Protein AF-I5BQ76-F1 (afdb_monomer)

Secondary structure (DSSP, 8-state):
--PPPPP---EEEEEEEESSEE-TT-EEEEEEEEEE-SSS---SEEEEEEPPTTEEEEEESTT-EEETTEEEEEES---TT-EEEEEEEEEEPTTPPTT-EEEEEEEEEETT-TT---EEEEEEEEEPPP----EEEEEEESSS---TTSEEEEEEEEEE-SSS-EEEEEEEEEPPTT-EEEEESTT-EEETTEEEEEEEEE-TT-EEEEEEEEEPPTTPPTT------EEEE-TT-TT--EE-

Sequence (244 aa):
MITAVNERATLELVLAATPLTVTSGDEITYTLEVRNTGNIGTGEVNVTLPLPNDTQFISATEGGVLDGLNVNWALANVPAGETLSLNLVVRSADGLADGVVIVAQARGTAAADPRGEQLSNEVRVNVNALRVANLEVLKTPAAPRVLAGESITYTIRVRNIGNAAARNVLVTDALPAGTVFESASMGGTFAAGTVSWNIAEIAAGGEATLTLVLGIPANTAAGTVIRNVAVANSADDPDGPKEN

InterPro domains:
  IPR001434 Large cysteine-rich periplasmic protein OmcB-like, DUF11 domain [PF01345] (15-114)
  IPR001434 Large cysteine-rich periplasmic protein OmcB-like, DUF11 domain [PF01345] (135-239)
  IPR013783 Immunoglobulin-like fold [G3DSA:2.60.40.10] (140-243)
  IPR047589 DUF11 repeat [TIGR01451] (21-61)
  IPR047589 DUF11 repeat [TIGR01451] (139-186)
  IPR051172 Chlamydia Large Cysteine-rich Periplasmic OmcB [PTHR34819] (14-185)

Structure (mmCIF, N/CA/C/O backbone):
data_AF-I5BQ76-F1
#
_entry.id   AF-I5BQ76-F1
#
loop_
_atom_site.group_PDB
_atom_site.id
_atom_site.type_symbol
_atom_site.label_atom_id
_atom_site.label_alt_id
_atom_site.label_comp_id
_atom_site.label_asym_id
_atom_site.label_entity_id
_atom_site.label_seq_id
_atom_site.pdbx_PDB_ins_code
_atom_site.Cartn_x
_atom_site.Cartn_y
_atom_site.Cartn_z
_atom_site.occupancy
_atom_site.B_iso_or_equiv
_atom_site.auth_seq_id
_atom_site.auth_comp_id
_atom_site.auth_asym_id
_atom_site.auth_atom_id
_atom_site.pdbx_PDB_model_num
ATOM 1 N N . MET A 1 1 ? 31.066 -10.129 -62.535 1.00 46.16 1 MET A N 1
ATOM 2 C CA . MET A 1 1 ? 29.970 -9.451 -61.814 1.00 46.16 1 MET A CA 1
ATOM 3 C C . MET A 1 1 ? 30.255 -9.638 -60.335 1.00 46.16 1 MET A C 1
ATOM 5 O O . MET A 1 1 ? 30.345 -10.781 -59.915 1.00 46.16 1 MET A O 1
ATOM 9 N N . ILE A 1 2 ? 30.543 -8.564 -59.599 1.00 54.31 2 ILE A N 1
ATOM 10 C CA . ILE A 1 2 ? 30.799 -8.626 -58.154 1.00 54.31 2 ILE A CA 1
ATOM 11 C C . ILE A 1 2 ? 29.574 -8.005 -57.491 1.00 54.31 2 ILE A C 1
ATOM 13 O O . ILE A 1 2 ? 29.275 -6.840 -57.741 1.00 54.31 2 ILE A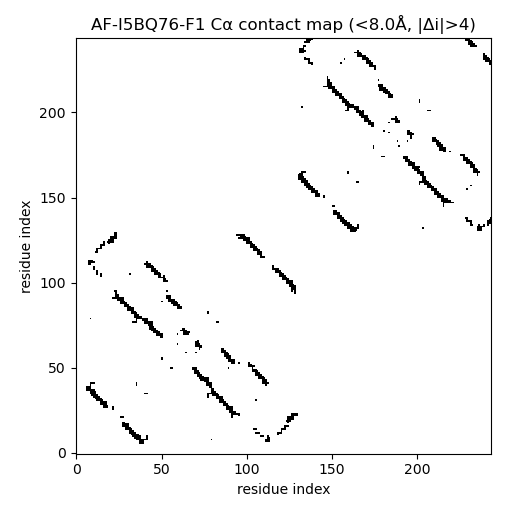 O 1
ATOM 17 N N . THR A 1 3 ? 28.842 -8.791 -56.710 1.00 54.16 3 THR A N 1
ATOM 18 C CA . THR A 1 3 ? 27.782 -8.271 -55.844 1.00 54.16 3 THR A CA 1
ATOM 19 C C . THR A 1 3 ? 28.446 -7.837 -54.546 1.00 54.16 3 THR A C 1
ATOM 21 O O . THR A 1 3 ? 29.041 -8.667 -53.863 1.00 54.16 3 THR A O 1
ATOM 24 N N . ALA A 1 4 ? 28.388 -6.547 -54.218 1.00 62.25 4 ALA A N 1
ATOM 25 C CA . ALA A 1 4 ? 28.814 -6.073 -52.908 1.00 62.25 4 ALA A CA 1
ATOM 26 C C . ALA A 1 4 ? 27.759 -6.473 -51.866 1.00 62.25 4 ALA A C 1
ATOM 28 O O . ALA A 1 4 ? 26.563 -6.264 -52.081 1.00 62.25 4 ALA A O 1
ATOM 29 N N . VAL A 1 5 ? 28.197 -7.057 -50.752 1.00 66.00 5 VAL A N 1
ATOM 30 C CA . VAL A 1 5 ? 27.342 -7.257 -49.579 1.00 66.00 5 VAL A CA 1
ATOM 31 C C . VAL A 1 5 ? 27.255 -5.918 -48.857 1.00 66.00 5 VAL A C 1
ATOM 33 O O . VAL A 1 5 ? 28.268 -5.257 -48.650 1.00 66.00 5 VAL A O 1
ATOM 36 N N . ASN A 1 6 ? 26.042 -5.491 -48.521 1.00 71.19 6 ASN A N 1
ATOM 37 C CA . ASN A 1 6 ? 25.845 -4.264 -47.763 1.00 71.19 6 ASN A CA 1
ATOM 38 C C . ASN A 1 6 ? 26.160 -4.537 -46.285 1.00 71.19 6 ASN A C 1
ATOM 40 O O . ASN A 1 6 ? 25.542 -5.420 -45.692 1.00 71.19 6 ASN A O 1
ATOM 44 N N . GLU A 1 7 ? 27.105 -3.804 -45.704 1.00 76.19 7 GLU A N 1
ATOM 45 C CA . GLU A 1 7 ? 27.468 -3.883 -44.285 1.00 76.19 7 GLU A CA 1
ATOM 46 C C . GLU A 1 7 ? 26.784 -2.755 -43.514 1.00 76.19 7 GLU A C 1
ATOM 48 O O . GLU A 1 7 ? 26.927 -1.579 -43.852 1.00 76.19 7 GLU A O 1
ATOM 53 N N . ARG A 1 8 ? 25.997 -3.106 -42.496 1.00 82.75 8 ARG A N 1
ATOM 54 C CA . ARG A 1 8 ? 25.247 -2.164 -41.662 1.00 82.75 8 ARG A CA 1
ATOM 55 C C . ARG A 1 8 ? 25.101 -2.703 -40.246 1.00 82.75 8 ARG A C 1
ATOM 57 O O . ARG A 1 8 ? 24.650 -3.832 -40.065 1.00 82.75 8 ARG A O 1
ATOM 64 N N . ALA A 1 9 ? 25.416 -1.883 -39.247 1.00 87.31 9 ALA A N 1
ATOM 65 C CA . ALA A 1 9 ? 24.899 -2.105 -37.903 1.00 87.31 9 ALA A CA 1
ATOM 66 C C . ALA A 1 9 ? 23.442 -1.625 -37.849 1.00 87.31 9 ALA A C 1
ATOM 68 O O . ALA A 1 9 ? 23.035 -0.745 -38.613 1.00 87.31 9 ALA A O 1
ATOM 69 N N . THR A 1 10 ? 22.627 -2.208 -36.977 1.00 90.50 10 THR A N 1
ATOM 70 C CA . THR A 1 10 ? 21.248 -1.745 -36.763 1.00 90.50 10 THR A CA 1
ATOM 71 C C . THR A 1 10 ? 20.888 -1.956 -35.306 1.00 90.50 10 THR A C 1
ATOM 73 O O . THR A 1 10 ? 20.645 -3.082 -34.879 1.00 90.50 10 THR A O 1
ATOM 76 N N . LEU A 1 11 ? 20.892 -0.870 -34.539 1.00 92.12 11 LEU A N 1
ATOM 77 C CA . LEU A 1 11 ? 20.597 -0.897 -33.114 1.00 92.12 11 LEU A CA 1
ATOM 78 C C . LEU A 1 11 ? 19.080 -0.951 -32.870 1.00 92.12 11 LEU A C 1
ATOM 80 O O . LEU A 1 11 ? 18.294 -0.268 -33.521 1.00 92.12 11 LEU A O 1
ATOM 84 N N . GLU A 1 12 ? 18.641 -1.737 -31.910 1.00 93.44 12 GLU A N 1
ATOM 85 C CA . GLU A 1 12 ? 17.258 -1.784 -31.449 1.00 93.44 12 GLU A CA 1
ATOM 86 C C . GLU A 1 12 ? 17.258 -1.713 -29.924 1.00 93.44 12 GLU A C 1
ATOM 88 O O . GLU A 1 12 ? 18.129 -2.291 -29.272 1.00 93.44 12 GLU A O 1
ATOM 93 N N . LEU A 1 13 ? 16.306 -0.962 -29.372 1.00 95.56 13 LEU A N 1
ATOM 94 C CA . LEU A 1 13 ? 16.120 -0.809 -27.935 1.00 95.56 13 LEU A CA 1
ATOM 95 C C . LEU A 1 13 ? 14.742 -1.336 -27.559 1.00 95.56 13 LEU A C 1
ATOM 97 O O . LEU A 1 13 ? 13.736 -0.868 -28.099 1.00 95.56 13 LEU A O 1
ATOM 101 N N . VAL A 1 14 ? 14.697 -2.255 -26.602 1.00 97.06 14 VAL A N 1
ATOM 102 C CA . VAL A 1 14 ? 13.451 -2.755 -26.015 1.00 97.06 14 VAL A CA 1
ATOM 103 C C . VAL A 1 14 ? 13.525 -2.555 -24.511 1.00 97.06 14 VAL A C 1
ATOM 105 O O . VAL A 1 14 ? 14.379 -3.136 -23.849 1.00 97.06 14 VAL A O 1
ATOM 108 N N . LEU A 1 15 ? 12.655 -1.704 -23.973 1.00 98.06 15 LEU A N 1
ATOM 109 C CA . LEU A 1 15 ? 12.575 -1.416 -22.549 1.00 98.06 15 LEU A CA 1
ATOM 110 C C . LEU A 1 15 ? 11.366 -2.138 -21.953 1.00 98.06 15 LEU A C 1
ATOM 112 O O . LEU A 1 15 ? 10.233 -1.975 -22.402 1.00 98.06 15 LEU A O 1
ATOM 116 N N . ALA A 1 16 ? 11.614 -2.910 -20.906 1.00 98.12 16 ALA A N 1
ATOM 117 C CA . ALA A 1 16 ? 10.600 -3.563 -20.097 1.00 98.12 16 ALA A CA 1
ATOM 118 C C . ALA A 1 16 ? 10.730 -3.120 -18.637 1.00 98.12 16 ALA A C 1
ATOM 120 O O . ALA A 1 16 ? 11.782 -2.651 -18.205 1.00 98.12 16 ALA A O 1
ATOM 121 N N . ALA A 1 17 ? 9.655 -3.281 -17.869 1.00 98.25 17 ALA A N 1
ATOM 122 C CA . ALA A 1 17 ? 9.639 -3.026 -16.436 1.00 98.25 17 ALA A CA 1
ATOM 123 C C . ALA A 1 17 ? 8.989 -4.196 -15.700 1.00 98.25 17 ALA A C 1
ATOM 125 O O . ALA A 1 17 ? 8.020 -4.786 -16.184 1.00 98.25 17 ALA A O 1
ATOM 126 N N . THR A 1 18 ? 9.516 -4.519 -14.523 1.00 97.62 18 THR A N 1
ATOM 127 C CA . THR A 1 18 ? 8.960 -5.538 -13.634 1.00 97.62 18 THR A CA 1
ATOM 128 C C . THR A 1 18 ? 9.005 -5.063 -12.177 1.00 97.62 18 THR A C 1
ATOM 130 O O . THR A 1 18 ? 10.070 -4.650 -11.714 1.00 97.62 18 THR A O 1
ATOM 133 N N . PRO A 1 19 ? 7.877 -5.120 -11.442 1.00 97.44 19 PRO A N 1
ATOM 134 C CA . PRO A 1 19 ? 6.511 -5.365 -11.929 1.00 97.44 19 PRO A CA 1
ATOM 135 C C . PRO A 1 19 ? 5.947 -4.165 -12.733 1.00 97.44 19 PRO A C 1
ATOM 137 O O . PRO A 1 19 ? 6.482 -3.063 -12.685 1.00 97.44 19 PRO A O 1
ATOM 140 N N . LEU A 1 20 ? 4.848 -4.372 -13.477 1.00 96.44 20 LEU A N 1
ATOM 141 C CA . LEU A 1 20 ? 4.128 -3.296 -14.198 1.00 96.44 20 LEU A CA 1
ATOM 142 C C . LEU A 1 20 ? 3.097 -2.554 -13.329 1.00 96.44 20 LEU A C 1
ATOM 144 O O . LEU A 1 20 ? 2.514 -1.560 -13.769 1.00 96.44 20 LEU A O 1
ATOM 148 N N . THR A 1 21 ? 2.891 -3.033 -12.104 1.00 93.94 21 THR A N 1
ATOM 149 C CA . THR A 1 21 ? 2.043 -2.409 -11.094 1.00 93.94 21 THR A CA 1
ATOM 150 C C . THR A 1 21 ? 2.761 -2.471 -9.753 1.00 93.94 21 THR A C 1
ATOM 152 O O . THR A 1 21 ? 3.207 -3.550 -9.362 1.00 93.94 21 THR A O 1
ATOM 155 N N . VAL A 1 22 ? 2.854 -1.338 -9.063 1.00 94.31 22 VAL A N 1
ATOM 156 C CA . VAL A 1 22 ? 3.527 -1.192 -7.764 1.00 94.31 22 VAL A CA 1
ATOM 157 C C . VAL A 1 22 ? 2.665 -0.429 -6.768 1.00 94.31 22 VAL A C 1
ATOM 159 O O . VAL A 1 22 ? 1.748 0.292 -7.156 1.00 94.31 22 VAL A O 1
ATOM 162 N N . THR A 1 23 ? 2.986 -0.557 -5.489 1.00 91.44 23 THR A N 1
ATOM 163 C CA . THR A 1 23 ? 2.599 0.376 -4.431 1.00 91.44 23 THR A CA 1
ATOM 164 C C . THR A 1 23 ? 3.748 1.335 -4.113 1.00 91.44 23 THR A C 1
ATOM 166 O O . THR A 1 23 ? 4.882 1.127 -4.543 1.00 91.44 23 THR A O 1
ATOM 169 N N . SER A 1 24 ? 3.462 2.429 -3.404 1.00 88.75 24 SER A N 1
ATOM 170 C CA . SER A 1 24 ? 4.498 3.380 -2.983 1.00 88.75 24 SER A CA 1
ATOM 171 C C . SER A 1 24 ? 5.584 2.692 -2.153 1.00 88.75 24 SER A C 1
ATOM 173 O O . SER A 1 24 ? 5.263 1.957 -1.222 1.00 88.75 24 SER A O 1
ATOM 175 N N . GLY A 1 25 ? 6.850 2.952 -2.474 1.00 90.12 25 GLY A N 1
ATOM 176 C CA . GLY A 1 25 ? 7.998 2.346 -1.799 1.00 90.12 25 GLY A CA 1
ATOM 177 C C . GLY A 1 25 ? 8.471 1.018 -2.404 1.00 90.12 25 GLY A C 1
ATOM 178 O O . GLY A 1 25 ? 9.562 0.561 -2.058 1.00 90.12 25 GLY A O 1
ATOM 179 N N . ASP A 1 26 ? 7.723 0.419 -3.338 1.00 95.25 26 ASP A N 1
ATOM 180 C CA . ASP A 1 26 ? 8.150 -0.807 -4.022 1.00 95.25 26 ASP A CA 1
ATOM 181 C C . ASP A 1 26 ? 9.306 -0.542 -4.997 1.00 95.25 26 ASP A C 1
ATOM 183 O O . ASP A 1 26 ? 9.461 0.556 -5.549 1.00 95.25 26 ASP A O 1
ATOM 187 N N . GLU A 1 27 ? 10.103 -1.582 -5.241 1.00 97.69 27 GLU A N 1
ATOM 188 C CA . GLU A 1 27 ? 11.177 -1.567 -6.232 1.00 97.69 27 GLU A CA 1
ATOM 189 C C . GLU A 1 27 ? 10.659 -1.916 -7.631 1.00 97.69 27 GLU A C 1
ATOM 191 O O . GLU A 1 27 ? 9.834 -2.811 -7.815 1.00 97.69 27 GLU A O 1
ATOM 196 N N . ILE A 1 28 ? 11.183 -1.213 -8.632 1.00 98.44 28 ILE A N 1
ATOM 197 C CA . ILE A 1 28 ? 10.923 -1.435 -10.051 1.00 98.44 28 ILE A CA 1
ATOM 198 C C . ILE A 1 28 ? 12.257 -1.763 -10.712 1.00 98.44 28 ILE A C 1
ATOM 200 O O . ILE A 1 28 ? 13.207 -0.981 -10.630 1.00 98.44 28 ILE A O 1
ATOM 204 N N . THR A 1 29 ? 12.317 -2.897 -11.405 1.00 98.44 29 THR A N 1
ATOM 205 C CA . THR A 1 29 ? 13.442 -3.242 -12.277 1.00 98.44 29 THR A CA 1
ATOM 206 C C . THR A 1 29 ? 13.080 -2.927 -13.720 1.00 98.44 29 THR A C 1
ATOM 208 O O . THR A 1 29 ? 12.174 -3.541 -14.287 1.00 98.44 29 THR A O 1
ATOM 211 N N . TYR A 1 30 ? 13.801 -1.985 -14.316 1.00 98.56 30 TYR A N 1
ATOM 212 C CA . TYR A 1 30 ? 13.780 -1.712 -15.745 1.00 98.56 30 TYR A CA 1
ATOM 213 C C . TYR A 1 30 ? 14.853 -2.543 -16.438 1.00 98.56 30 TYR A C 1
ATOM 215 O O . TYR A 1 30 ? 16.034 -2.407 -16.124 1.00 98.56 30 TYR A O 1
ATOM 223 N N . THR A 1 31 ? 14.444 -3.369 -17.394 1.00 98.25 31 THR A N 1
ATOM 224 C CA . THR A 1 31 ? 15.342 -4.170 -18.229 1.00 98.25 31 THR A CA 1
ATOM 225 C C . THR A 1 31 ? 15.343 -3.585 -19.630 1.00 98.25 31 THR A C 1
ATOM 227 O O . THR A 1 31 ? 14.311 -3.554 -20.298 1.00 98.25 31 THR A O 1
ATOM 230 N N . LEU A 1 32 ? 16.501 -3.103 -20.065 1.00 98.06 32 LEU A N 1
ATOM 231 C CA . LEU A 1 32 ? 16.726 -2.565 -21.396 1.00 98.06 32 LEU A CA 1
ATOM 232 C C . LEU A 1 32 ? 17.561 -3.550 -22.208 1.00 98.06 32 LEU A C 1
ATOM 234 O O . LEU A 1 32 ? 18.741 -3.760 -21.928 1.00 98.06 32 LEU A O 1
ATOM 238 N N . GLU A 1 33 ? 16.955 -4.126 -23.237 1.00 97.69 33 GLU A N 1
ATOM 239 C CA . GLU A 1 33 ? 17.660 -4.918 -24.234 1.00 97.69 33 GLU A CA 1
ATOM 240 C C . GLU A 1 33 ? 18.203 -4.002 -25.330 1.00 97.69 33 GLU A C 1
ATOM 242 O O . GLU A 1 33 ? 17.461 -3.266 -25.986 1.00 97.69 33 GLU A O 1
ATOM 247 N N . VAL A 1 34 ? 19.519 -4.059 -25.518 1.00 96.50 34 VAL A N 1
ATOM 248 C CA . VAL A 1 34 ? 20.268 -3.347 -26.549 1.00 96.50 34 VAL A CA 1
ATOM 249 C C . VAL A 1 34 ?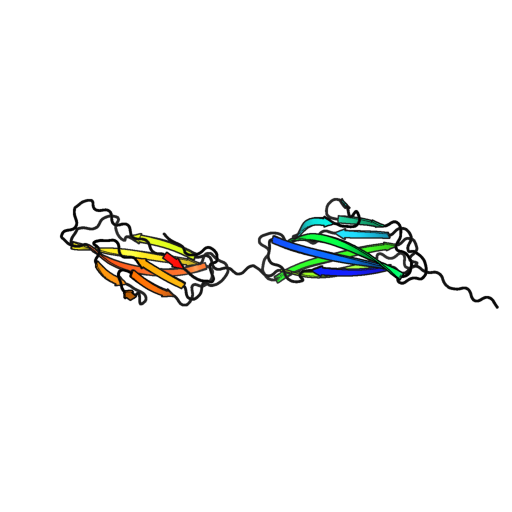 20.714 -4.373 -27.580 1.00 96.50 34 VAL A C 1
ATOM 251 O O . VAL A 1 34 ? 21.640 -5.151 -27.339 1.00 96.50 34 VAL A O 1
ATOM 254 N N . ARG A 1 35 ? 20.039 -4.403 -28.729 1.00 95.50 35 ARG A N 1
ATOM 255 C CA . ARG A 1 35 ? 20.216 -5.444 -29.745 1.00 95.50 35 ARG A CA 1
ATOM 256 C C . ARG A 1 35 ? 20.838 -4.892 -31.013 1.00 95.50 35 ARG A C 1
ATOM 258 O O . ARG A 1 35 ? 20.400 -3.867 -31.526 1.00 95.50 35 ARG A O 1
ATOM 265 N N . ASN A 1 36 ? 21.810 -5.608 -31.566 1.00 94.75 36 ASN A N 1
ATOM 266 C CA . ASN A 1 36 ? 22.312 -5.332 -32.904 1.00 94.75 36 ASN A CA 1
ATOM 267 C C . ASN A 1 36 ? 21.723 -6.333 -33.904 1.00 94.75 36 ASN A C 1
ATOM 269 O O . ASN A 1 36 ? 22.146 -7.483 -33.986 1.00 94.75 36 ASN A O 1
ATOM 273 N N . THR A 1 37 ? 20.748 -5.885 -34.688 1.00 92.56 37 THR A N 1
ATOM 274 C CA . THR A 1 37 ? 20.110 -6.674 -35.756 1.00 92.56 37 THR A CA 1
ATOM 275 C C . THR A 1 37 ? 20.837 -6.568 -37.100 1.00 92.56 37 THR A C 1
ATOM 277 O O . THR A 1 37 ? 20.433 -7.200 -38.076 1.00 92.56 37 THR A O 1
ATOM 280 N N . GLY A 1 38 ? 21.911 -5.777 -37.153 1.00 91.19 38 GLY A N 1
ATOM 281 C CA . GLY A 1 38 ? 22.778 -5.633 -38.313 1.00 91.19 38 GLY A CA 1
ATOM 282 C C . GLY A 1 38 ? 23.767 -6.789 -38.484 1.00 91.19 38 GLY A C 1
ATOM 283 O O . GLY A 1 38 ? 23.825 -7.725 -37.688 1.00 91.19 38 GLY A O 1
ATOM 284 N N . ASN A 1 39 ? 24.575 -6.710 -39.541 1.00 89.50 39 ASN A N 1
ATOM 285 C CA . ASN A 1 39 ? 25.559 -7.732 -39.919 1.00 89.50 39 ASN A CA 1
ATOM 286 C C . ASN A 1 39 ? 27.017 -7.352 -39.608 1.00 89.50 39 ASN A C 1
ATOM 288 O O . ASN A 1 39 ? 27.918 -8.146 -39.871 1.00 89.50 39 ASN A O 1
ATOM 292 N N . ILE A 1 40 ? 27.246 -6.177 -39.018 1.00 92.88 40 ILE A N 1
ATOM 293 C CA . ILE A 1 40 ? 28.531 -5.749 -38.445 1.00 92.88 40 ILE A CA 1
ATOM 294 C C . ILE A 1 40 ? 28.321 -5.226 -37.020 1.00 92.88 40 ILE A C 1
ATOM 296 O O . ILE A 1 40 ? 27.192 -4.916 -36.641 1.00 92.88 40 ILE A O 1
ATOM 300 N N . GLY A 1 41 ? 29.387 -5.125 -36.222 1.00 92.50 41 GLY A N 1
ATOM 301 C CA . GLY A 1 41 ? 29.323 -4.544 -34.873 1.00 92.50 41 GLY A CA 1
ATOM 302 C C . GLY A 1 41 ? 28.886 -3.074 -34.874 1.00 92.50 41 GLY A C 1
ATOM 303 O O . GLY A 1 41 ? 29.136 -2.349 -35.836 1.00 92.50 41 GLY A O 1
ATOM 304 N N . THR A 1 42 ? 28.242 -2.628 -33.795 1.00 91.31 42 THR A N 1
ATOM 305 C CA . THR A 1 42 ? 27.739 -1.247 -33.652 1.00 91.31 42 THR A CA 1
ATOM 306 C C . THR A 1 42 ? 28.833 -0.203 -33.441 1.00 91.31 42 THR A C 1
ATOM 308 O O . THR A 1 42 ? 28.559 0.991 -33.577 1.00 91.31 42 THR A O 1
ATOM 311 N N . GLY A 1 43 ? 30.045 -0.630 -33.068 1.00 92.00 43 GLY A N 1
ATOM 312 C CA . GLY A 1 43 ? 31.013 0.266 -32.440 1.00 92.00 43 GLY A CA 1
ATOM 313 C C . GLY A 1 43 ? 30.460 0.816 -31.123 1.00 92.00 43 GLY A C 1
ATOM 314 O O . GLY A 1 43 ? 29.555 0.215 -30.536 1.00 92.00 43 GLY A O 1
ATOM 315 N N . GLU A 1 44 ? 30.981 1.961 -30.684 1.00 93.75 44 GLU A N 1
ATOM 316 C CA . GLU A 1 44 ? 30.568 2.580 -29.424 1.00 93.75 44 GLU A CA 1
ATOM 317 C C . GLU A 1 44 ? 29.056 2.858 -29.407 1.00 93.75 44 GLU A C 1
ATOM 319 O O . GLU A 1 44 ? 28.502 3.439 -30.348 1.00 93.75 44 GLU A O 1
ATOM 324 N N . VAL A 1 45 ? 28.399 2.427 -28.330 1.00 94.75 45 VAL A N 1
ATOM 325 C CA . VAL A 1 45 ? 26.981 2.658 -28.059 1.00 94.75 45 VAL A CA 1
ATOM 326 C C . VAL A 1 45 ? 26.858 3.459 -26.776 1.00 94.75 45 VAL A C 1
ATOM 328 O O . VAL A 1 45 ? 27.354 3.048 -25.728 1.00 94.75 45 VAL A O 1
ATOM 331 N N . ASN A 1 46 ? 26.152 4.579 -26.859 1.00 94.75 46 ASN A N 1
ATOM 332 C CA . ASN A 1 46 ? 25.813 5.395 -25.705 1.00 94.75 46 ASN A CA 1
ATOM 333 C C . ASN A 1 46 ? 24.322 5.235 -25.422 1.00 94.75 46 ASN A C 1
ATOM 335 O O . ASN A 1 46 ? 23.495 5.450 -26.310 1.00 94.75 46 ASN A O 1
ATOM 339 N N . VAL A 1 47 ? 23.982 4.845 -24.197 1.00 96.75 47 VAL A N 1
ATOM 340 C CA . VAL A 1 47 ? 22.603 4.679 -23.734 1.00 96.75 47 VAL A CA 1
ATOM 341 C C . VAL A 1 47 ? 22.381 5.567 -22.521 1.00 96.75 47 VAL A C 1
ATOM 343 O O . VAL A 1 47 ? 23.175 5.554 -21.586 1.00 96.75 47 VAL A O 1
ATOM 346 N N . THR A 1 48 ? 21.272 6.295 -22.512 1.00 96.50 48 THR A N 1
ATOM 347 C CA . THR A 1 48 ? 20.831 7.109 -21.381 1.00 96.50 48 THR A CA 1
ATOM 348 C C . THR A 1 48 ? 19.409 6.720 -21.000 1.00 96.50 48 THR A C 1
ATOM 350 O O . THR A 1 48 ? 18.508 6.719 -21.841 1.00 96.50 48 THR A O 1
ATOM 353 N N . LEU A 1 49 ? 19.197 6.435 -19.719 1.00 97.44 49 LEU A N 1
ATOM 354 C CA . LEU A 1 49 ? 17.887 6.248 -19.107 1.00 97.44 49 LEU A CA 1
ATOM 355 C C . LEU A 1 49 ? 17.755 7.262 -17.962 1.00 97.44 49 LEU A C 1
ATOM 357 O O . LEU A 1 49 ? 18.349 7.063 -16.898 1.00 97.44 49 LEU A O 1
ATOM 361 N N . PRO A 1 50 ? 17.028 8.375 -18.163 1.00 97.56 50 PRO A N 1
ATOM 362 C CA . PRO A 1 50 ? 16.689 9.276 -17.073 1.00 97.56 50 PRO A CA 1
ATOM 363 C C . PRO A 1 50 ? 15.925 8.516 -15.989 1.00 97.56 50 PRO A C 1
ATOM 365 O O . PRO A 1 50 ? 15.063 7.691 -16.305 1.00 97.56 50 PRO A O 1
ATOM 368 N N . LEU A 1 51 ? 16.222 8.805 -14.722 1.00 97.62 51 LEU A N 1
ATOM 369 C CA . LEU A 1 51 ? 15.419 8.330 -13.607 1.00 97.62 51 LEU A CA 1
ATOM 370 C C . LEU A 1 51 ? 13.979 8.803 -13.826 1.00 97.62 51 LEU A C 1
ATOM 372 O O . LEU A 1 51 ? 13.759 10.008 -13.997 1.00 97.62 51 LEU A O 1
ATOM 376 N N . PRO A 1 52 ? 13.001 7.885 -13.846 1.00 96.88 52 PRO A N 1
ATOM 377 C CA . PRO A 1 52 ? 11.605 8.273 -13.920 1.00 96.88 52 PRO A CA 1
ATOM 378 C C . PRO A 1 52 ? 11.245 9.211 -12.767 1.00 96.88 52 PRO A C 1
ATOM 380 O O . PRO A 1 52 ? 11.772 9.076 -11.657 1.00 96.88 52 PRO A O 1
ATOM 383 N N . ASN A 1 53 ? 10.322 10.141 -13.012 1.00 94.31 53 ASN A N 1
ATOM 384 C CA . ASN A 1 53 ? 9.764 10.957 -11.935 1.00 94.31 53 ASN A CA 1
ATOM 385 C C . ASN A 1 53 ? 9.214 10.055 -10.824 1.00 94.31 53 ASN A C 1
ATOM 387 O O . ASN A 1 53 ? 8.768 8.939 -11.094 1.00 94.31 53 ASN A O 1
ATOM 391 N N . ASP A 1 54 ? 9.251 10.557 -9.590 1.00 94.75 54 ASP A N 1
ATOM 392 C CA . ASP A 1 54 ? 8.761 9.838 -8.414 1.00 94.75 54 ASP A CA 1
ATOM 393 C C . ASP A 1 54 ? 9.503 8.521 -8.135 1.00 94.75 54 ASP A C 1
ATOM 395 O O . ASP A 1 54 ? 8.944 7.587 -7.560 1.00 94.75 54 ASP A O 1
ATOM 399 N N . THR A 1 55 ? 10.780 8.437 -8.526 1.00 96.81 55 THR A N 1
ATOM 400 C CA . THR A 1 55 ? 11.641 7.293 -8.212 1.00 96.81 55 THR A CA 1
ATOM 401 C C . THR A 1 55 ? 12.986 7.705 -7.620 1.00 96.81 55 THR A C 1
ATOM 403 O O . THR A 1 55 ? 13.456 8.831 -7.787 1.00 96.81 55 THR A O 1
ATOM 406 N N . GLN A 1 56 ? 13.613 6.773 -6.909 1.00 97.19 56 GLN A N 1
ATOM 407 C CA . GLN A 1 56 ? 14.950 6.890 -6.341 1.00 97.19 56 GLN A CA 1
ATOM 408 C C . GLN A 1 56 ? 15.843 5.787 -6.907 1.00 97.19 56 GLN A C 1
ATOM 410 O O . GLN A 1 56 ? 15.448 4.624 -6.949 1.00 97.19 56 GLN A O 1
ATOM 415 N N . PHE A 1 57 ? 17.055 6.139 -7.332 1.00 98.00 57 PHE A N 1
ATOM 416 C CA . PHE A 1 57 ? 18.028 5.173 -7.840 1.00 98.00 57 PHE A CA 1
ATOM 417 C C . PHE A 1 57 ? 18.444 4.159 -6.763 1.00 98.00 57 PHE A C 1
ATOM 419 O O . PHE A 1 57 ? 18.762 4.555 -5.642 1.00 98.00 57 PHE A O 1
ATOM 426 N N . ILE A 1 58 ? 18.506 2.873 -7.126 1.00 98.19 58 ILE A N 1
ATOM 427 C CA . ILE A 1 58 ? 19.102 1.818 -6.293 1.00 98.19 58 ILE A CA 1
ATOM 428 C C . ILE A 1 58 ? 20.389 1.302 -6.936 1.00 98.19 58 ILE A C 1
ATOM 430 O O . ILE A 1 58 ? 21.450 1.346 -6.314 1.00 98.19 58 ILE A O 1
ATOM 434 N N . SER A 1 59 ? 20.309 0.775 -8.160 1.00 98.19 59 SER A N 1
ATOM 435 C CA . SER A 1 59 ? 21.460 0.155 -8.820 1.00 98.19 59 SER A CA 1
ATOM 436 C C . SER A 1 59 ? 21.319 0.115 -10.339 1.00 98.19 59 SER A C 1
ATOM 438 O O . SER A 1 59 ? 20.219 0.202 -10.881 1.00 98.19 59 SER A O 1
ATOM 440 N N . ALA A 1 60 ? 22.450 -0.042 -11.027 1.00 98.12 60 ALA A N 1
ATOM 441 C CA . ALA A 1 60 ? 22.507 -0.317 -12.457 1.00 98.12 60 ALA A CA 1
ATOM 442 C C . ALA A 1 60 ? 23.571 -1.385 -12.759 1.00 98.12 60 ALA A C 1
ATOM 444 O O . ALA A 1 60 ? 24.608 -1.433 -12.094 1.00 98.12 60 ALA A O 1
ATOM 445 N N . THR A 1 61 ? 23.325 -2.244 -13.751 1.00 97.81 61 THR A N 1
ATOM 446 C CA . THR A 1 61 ? 24.300 -3.249 -14.222 1.00 97.81 61 THR A CA 1
ATOM 447 C C . THR A 1 61 ? 25.183 -2.703 -15.345 1.00 97.81 61 THR A C 1
ATOM 449 O O . THR A 1 61 ? 25.007 -1.566 -15.777 1.00 97.81 61 THR A O 1
ATOM 452 N N . GLU A 1 62 ? 26.150 -3.504 -15.812 1.00 95.56 62 GLU A N 1
ATOM 453 C CA . GLU A 1 62 ? 26.979 -3.211 -16.998 1.00 95.56 62 GLU A CA 1
ATOM 454 C C . GLU A 1 62 ? 27.691 -1.849 -16.956 1.00 95.56 62 GLU A C 1
ATOM 456 O O . GLU A 1 62 ? 27.863 -1.172 -17.967 1.00 95.56 62 GLU A O 1
ATOM 461 N N . GLY A 1 63 ? 28.094 -1.426 -15.754 1.00 93.75 63 GLY A N 1
ATOM 462 C CA . GLY A 1 63 ? 28.819 -0.173 -15.563 1.00 93.75 63 GLY A CA 1
ATOM 463 C C . GLY A 1 63 ? 27.971 1.084 -15.761 1.00 93.75 63 GLY A C 1
ATOM 464 O O . GLY A 1 63 ? 28.542 2.142 -16.004 1.00 93.75 63 GLY A O 1
ATOM 465 N N . GLY A 1 64 ? 26.641 0.990 -15.656 1.00 96.62 64 GLY A N 1
ATOM 466 C CA . GLY A 1 64 ? 25.761 2.157 -15.674 1.00 96.62 64 GLY A CA 1
ATOM 467 C C . GLY A 1 64 ? 26.119 3.150 -14.569 1.00 96.62 64 GLY A C 1
ATOM 468 O O . GLY A 1 64 ? 26.156 2.793 -13.390 1.00 96.62 64 GLY A O 1
ATOM 469 N N . VAL A 1 65 ? 26.378 4.401 -14.946 1.00 97.06 65 VAL A N 1
ATOM 470 C CA . VAL A 1 65 ? 26.762 5.476 -14.023 1.00 97.06 65 VAL A CA 1
ATOM 471 C C . VAL A 1 65 ? 25.626 6.480 -13.909 1.00 97.06 65 VAL A C 1
ATOM 473 O O . VAL A 1 65 ? 25.158 7.013 -14.915 1.00 97.06 65 VAL A O 1
ATOM 476 N N . LEU A 1 66 ? 25.201 6.759 -12.677 1.00 97.62 66 LEU A N 1
ATOM 477 C CA . LEU A 1 66 ? 24.282 7.854 -12.390 1.00 97.62 66 LEU A CA 1
ATOM 478 C C . LEU A 1 66 ? 25.038 9.191 -12.423 1.00 97.62 66 LEU A C 1
ATOM 480 O O . LEU A 1 66 ? 25.945 9.409 -11.621 1.00 97.62 66 LEU A O 1
ATOM 484 N N . ASP A 1 67 ? 24.628 10.089 -13.316 1.00 96.50 67 ASP A N 1
ATOM 485 C CA . ASP A 1 67 ? 25.082 11.479 -13.391 1.00 96.50 67 ASP A CA 1
ATOM 486 C C . ASP A 1 67 ? 23.871 12.424 -13.318 1.00 96.50 67 ASP A C 1
ATOM 488 O O . ASP A 1 67 ? 23.020 12.477 -14.215 1.00 96.50 67 ASP A O 1
ATOM 492 N N . GLY A 1 68 ? 23.741 13.128 -12.191 1.00 95.12 68 GLY A N 1
ATOM 493 C CA . GLY A 1 68 ? 22.529 13.869 -11.849 1.00 95.12 68 GLY A CA 1
ATOM 494 C C . GLY A 1 68 ? 21.316 12.940 -11.742 1.00 95.12 68 GLY A C 1
ATOM 495 O O . GLY A 1 68 ? 21.230 12.130 -10.824 1.00 95.12 68 GLY A O 1
ATOM 496 N N . LEU A 1 69 ? 20.375 13.067 -12.681 1.00 95.06 69 LEU A N 1
ATOM 497 C CA . LEU A 1 69 ? 19.188 12.207 -12.792 1.00 95.06 69 LEU A CA 1
ATOM 498 C C . LEU A 1 69 ? 19.252 11.264 -13.999 1.00 95.06 69 LEU A C 1
ATOM 500 O O . LEU A 1 69 ? 18.250 10.648 -14.337 1.00 95.06 69 LEU A O 1
ATOM 504 N N . ASN A 1 70 ? 20.392 11.158 -14.679 1.00 96.56 70 ASN A N 1
ATOM 505 C CA . ASN A 1 70 ? 20.538 10.319 -15.864 1.00 96.56 70 ASN A CA 1
ATOM 506 C C . ASN A 1 70 ? 21.438 9.129 -15.556 1.00 96.56 70 ASN A C 1
ATOM 508 O O . ASN A 1 70 ? 22.574 9.313 -15.126 1.00 96.56 70 ASN A O 1
ATOM 512 N N . VAL A 1 71 ? 20.951 7.915 -15.804 1.00 98.19 71 VAL A N 1
ATOM 513 C CA . VAL A 1 71 ? 21.794 6.718 -15.789 1.00 98.19 71 VAL A CA 1
ATOM 514 C C . VAL A 1 71 ? 22.343 6.519 -17.194 1.00 98.19 71 VAL A C 1
ATOM 516 O O . VAL A 1 71 ? 21.574 6.391 -18.148 1.00 98.19 71 VAL A O 1
ATOM 519 N N . ASN A 1 72 ? 23.666 6.537 -17.324 1.00 97.69 72 ASN A N 1
ATOM 520 C CA . ASN A 1 72 ? 24.363 6.467 -18.602 1.00 97.69 72 ASN A CA 1
ATOM 521 C C . ASN A 1 72 ? 25.197 5.186 -18.697 1.00 97.69 72 ASN A C 1
ATOM 523 O O . ASN A 1 72 ? 25.948 4.864 -17.776 1.00 97.69 72 ASN A O 1
ATOM 527 N N . TRP A 1 73 ? 25.111 4.500 -19.834 1.00 97.75 73 TRP A N 1
ATOM 528 C CA . TRP A 1 73 ? 25.975 3.380 -20.202 1.00 97.75 73 TRP A CA 1
ATOM 529 C C . TRP A 1 73 ? 26.770 3.737 -21.452 1.00 97.75 73 TRP A C 1
ATOM 531 O O . TRP A 1 73 ? 26.198 4.154 -22.461 1.00 97.75 73 TRP A O 1
ATOM 541 N N . ALA A 1 74 ? 28.079 3.511 -21.386 1.00 95.75 74 ALA A N 1
ATOM 542 C CA . ALA A 1 74 ? 28.981 3.584 -22.526 1.00 95.75 74 ALA A CA 1
ATOM 543 C C . ALA A 1 74 ? 29.479 2.168 -22.837 1.00 95.75 74 ALA A C 1
ATOM 545 O O . ALA A 1 74 ? 30.302 1.607 -22.111 1.00 95.75 74 ALA A O 1
ATOM 546 N N . LEU A 1 75 ? 28.946 1.568 -23.899 1.00 94.69 75 LEU A N 1
ATOM 547 C CA . LEU A 1 75 ? 29.282 0.215 -24.331 1.00 94.69 75 LEU A CA 1
ATOM 548 C C . LEU A 1 75 ? 30.254 0.305 -25.504 1.00 94.69 75 LEU A C 1
ATOM 550 O O . LEU A 1 75 ? 29.984 0.982 -26.492 1.00 94.69 75 LEU A O 1
ATOM 554 N N . ALA A 1 76 ? 31.374 -0.411 -25.435 1.00 94.00 76 ALA A N 1
ATOM 555 C CA . ALA A 1 76 ? 32.390 -0.336 -26.486 1.00 94.00 76 ALA A CA 1
ATOM 556 C C . ALA A 1 76 ? 31.906 -0.898 -27.836 1.00 94.00 76 ALA A C 1
ATOM 558 O O . ALA A 1 76 ? 32.305 -0.400 -28.887 1.00 94.00 76 ALA A O 1
ATOM 559 N N . ASN A 1 77 ? 31.090 -1.958 -27.809 1.00 94.00 77 ASN A N 1
ATOM 560 C CA . ASN A 1 77 ? 30.530 -2.599 -28.996 1.00 94.00 77 ASN A CA 1
ATOM 561 C C . ASN A 1 77 ? 29.389 -3.560 -28.630 1.00 94.00 77 ASN A C 1
ATOM 563 O O . ASN A 1 77 ? 29.497 -4.294 -27.649 1.00 94.00 77 ASN A O 1
ATOM 567 N N . VAL A 1 78 ? 28.369 -3.641 -29.485 1.00 95.06 78 VAL A N 1
ATOM 568 C CA . VAL A 1 78 ? 27.401 -4.744 -29.527 1.00 95.06 78 VAL A CA 1
ATOM 569 C C . VAL A 1 78 ? 27.650 -5.526 -30.824 1.00 95.06 78 VAL A C 1
ATOM 571 O O . VAL A 1 78 ? 27.389 -5.002 -31.915 1.00 95.06 78 VAL A O 1
ATOM 574 N N . PRO A 1 79 ? 28.222 -6.746 -30.764 1.00 95.62 79 PRO A N 1
ATOM 575 C CA . PRO A 1 79 ? 28.516 -7.532 -31.963 1.00 95.62 79 PRO A CA 1
ATOM 576 C C . PRO A 1 79 ? 27.266 -7.839 -32.802 1.00 95.62 79 PRO A C 1
ATOM 578 O O . PRO A 1 79 ? 26.142 -7.772 -32.315 1.00 95.62 79 PRO A O 1
ATOM 581 N N . ALA A 1 80 ? 27.461 -8.161 -34.082 1.00 94.19 80 ALA A N 1
ATOM 582 C CA . ALA A 1 80 ? 26.361 -8.480 -34.993 1.00 94.19 80 ALA A CA 1
ATOM 583 C C . ALA A 1 80 ? 25.535 -9.669 -34.478 1.00 94.19 80 ALA A C 1
ATOM 585 O O . ALA A 1 80 ? 26.091 -10.725 -34.183 1.00 94.19 80 ALA A O 1
ATOM 586 N N . GLY A 1 81 ? 24.216 -9.498 -34.391 1.00 92.44 81 GLY A N 1
ATOM 587 C CA . GLY A 1 81 ? 23.287 -10.512 -33.892 1.00 92.44 81 GLY A CA 1
ATOM 588 C C . GLY A 1 81 ? 23.192 -10.618 -32.366 1.00 92.44 81 GLY A C 1
ATOM 589 O O . GLY A 1 81 ? 22.309 -11.325 -31.882 1.00 92.44 81 GLY A O 1
ATOM 590 N N . GLU A 1 82 ? 24.041 -9.915 -31.612 1.00 96.75 82 GLU A N 1
ATOM 591 C CA . GLU A 1 82 ? 24.060 -9.983 -30.150 1.00 96.75 82 GLU A CA 1
ATOM 592 C C . GLU A 1 82 ? 23.036 -9.050 -29.498 1.00 96.75 82 GLU A C 1
ATOM 594 O O . GLU A 1 82 ? 22.584 -8.051 -30.072 1.00 96.75 82 GLU A O 1
ATOM 599 N N . THR A 1 83 ? 22.679 -9.392 -28.261 1.00 95.81 83 THR A N 1
ATOM 600 C CA . THR A 1 83 ? 21.820 -8.590 -27.386 1.00 95.81 83 THR A CA 1
ATOM 601 C C . THR A 1 83 ? 22.481 -8.456 -26.022 1.00 95.81 83 THR A C 1
ATOM 603 O O . THR A 1 83 ? 22.839 -9.457 -25.407 1.00 95.81 83 THR A O 1
ATOM 606 N N . LEU A 1 84 ? 22.628 -7.223 -25.541 1.00 96.56 84 LEU A N 1
ATOM 607 C CA . LEU A 1 84 ? 23.046 -6.932 -24.171 1.00 96.56 84 LEU A CA 1
ATOM 608 C C . LEU A 1 84 ? 21.835 -6.512 -23.342 1.00 96.56 84 LEU A C 1
ATOM 610 O O . LEU A 1 84 ? 20.963 -5.800 -23.833 1.00 96.56 84 LEU A O 1
ATOM 614 N N . SER A 1 85 ? 21.798 -6.941 -22.084 1.00 97.19 85 SER A N 1
ATOM 615 C CA . SER A 1 85 ? 20.719 -6.624 -21.151 1.00 97.19 85 SER A CA 1
ATOM 616 C C . SER A 1 85 ? 21.246 -5.709 -20.048 1.00 97.19 85 SER A C 1
ATOM 618 O O . SER A 1 85 ? 22.145 -6.085 -19.293 1.00 97.19 85 SER A O 1
ATOM 620 N N . LEU A 1 86 ? 20.706 -4.494 -19.978 1.00 98.00 86 LEU A N 1
ATOM 621 C CA . LEU A 1 86 ? 21.033 -3.494 -18.966 1.00 98.00 86 LEU A CA 1
ATOM 622 C C . LEU A 1 86 ? 19.877 -3.426 -17.969 1.00 98.00 86 LEU A C 1
ATOM 624 O O . LEU A 1 86 ? 18.735 -3.208 -18.367 1.00 98.00 86 LEU A O 1
ATOM 628 N N . ASN A 1 87 ? 20.162 -3.577 -16.680 1.00 97.62 87 ASN A N 1
ATOM 629 C CA . ASN A 1 87 ? 19.159 -3.444 -15.632 1.00 97.62 87 ASN A CA 1
ATOM 630 C C . ASN A 1 87 ? 19.373 -2.143 -14.864 1.00 97.62 87 ASN A C 1
ATOM 632 O O . ASN A 1 87 ? 20.492 -1.848 -14.445 1.00 97.62 87 ASN A O 1
ATOM 636 N N . LEU A 1 88 ? 18.288 -1.405 -14.650 1.00 98.50 88 LEU A N 1
ATOM 637 C CA . LEU A 1 88 ? 18.186 -0.291 -13.715 1.00 98.50 88 LEU A CA 1
ATOM 638 C C . LEU A 1 88 ? 17.145 -0.649 -12.655 1.00 98.50 88 LEU A C 1
ATOM 640 O O . LEU A 1 88 ? 15.980 -0.864 -12.982 1.00 98.50 88 LEU A O 1
ATOM 644 N N . VAL A 1 89 ? 17.550 -0.668 -11.390 1.00 98.50 89 VAL A N 1
ATOM 645 C CA . VAL A 1 89 ? 16.644 -0.843 -10.252 1.00 98.50 89 VAL A CA 1
ATOM 646 C C . VAL A 1 89 ? 16.417 0.515 -9.599 1.00 98.50 89 VAL A C 1
ATOM 648 O O . VAL A 1 89 ? 17.371 1.227 -9.265 1.00 98.50 89 VAL A O 1
ATOM 651 N N . VAL A 1 90 ? 15.150 0.868 -9.405 1.00 98.50 90 VAL A N 1
ATOM 652 C CA . VAL A 1 90 ? 14.728 2.075 -8.686 1.00 98.50 90 VAL A CA 1
ATOM 653 C C . VAL A 1 90 ? 13.684 1.733 -7.633 1.00 98.50 90 VAL A C 1
ATOM 655 O O . VAL A 1 90 ? 13.009 0.713 -7.731 1.00 98.50 90 VAL A O 1
ATOM 658 N N . ARG A 1 91 ? 13.507 2.611 -6.650 1.00 97.81 91 ARG A N 1
ATOM 659 C CA . ARG A 1 91 ? 12.396 2.577 -5.697 1.00 97.81 91 ARG A CA 1
ATOM 660 C C . ARG A 1 91 ? 11.377 3.649 -6.045 1.00 97.81 91 ARG A C 1
ATOM 662 O O . ARG A 1 91 ? 11.771 4.791 -6.260 1.00 97.81 91 ARG A O 1
ATOM 669 N N . SER A 1 92 ? 10.093 3.309 -6.094 1.00 96.19 92 SER A N 1
ATOM 670 C CA . SER A 1 92 ? 9.026 4.311 -6.199 1.00 96.19 92 SER A CA 1
ATOM 671 C C . SER A 1 92 ? 8.949 5.154 -4.921 1.00 96.19 92 SER A C 1
ATOM 673 O O . SER A 1 92 ? 9.212 4.661 -3.827 1.00 96.19 92 SER A O 1
ATOM 675 N N . ALA A 1 93 ? 8.629 6.439 -5.046 1.00 93.25 93 ALA A N 1
ATOM 676 C CA . ALA A 1 93 ? 8.513 7.334 -3.903 1.00 93.25 93 ALA A CA 1
ATOM 677 C C . ALA A 1 93 ? 7.362 6.924 -2.966 1.00 93.25 93 ALA A C 1
ATOM 679 O O . ALA A 1 93 ? 6.371 6.317 -3.383 1.00 93.25 93 ALA A O 1
ATOM 680 N N . ASP A 1 94 ? 7.485 7.296 -1.693 1.00 88.00 94 ASP A N 1
ATOM 681 C CA . ASP A 1 94 ? 6.430 7.107 -0.701 1.00 88.00 94 ASP A CA 1
ATOM 682 C C . ASP A 1 94 ? 5.245 8.056 -0.954 1.00 88.00 94 ASP A C 1
ATOM 684 O O . ASP A 1 94 ? 5.413 9.180 -1.430 1.00 88.00 94 ASP A O 1
ATOM 688 N N . GLY A 1 95 ? 4.032 7.625 -0.591 1.00 82.69 95 GLY A N 1
ATOM 689 C CA . GLY A 1 95 ? 2.839 8.481 -0.607 1.00 82.69 95 GLY A CA 1
ATOM 690 C C . GLY A 1 95 ? 2.290 8.831 -1.995 1.00 82.69 95 GLY A C 1
ATOM 691 O O . GLY A 1 95 ? 1.523 9.788 -2.120 1.00 82.69 95 GLY A O 1
ATOM 692 N N . LEU A 1 96 ? 2.655 8.078 -3.034 1.00 88.38 96 LEU A N 1
ATOM 693 C CA . LEU A 1 96 ? 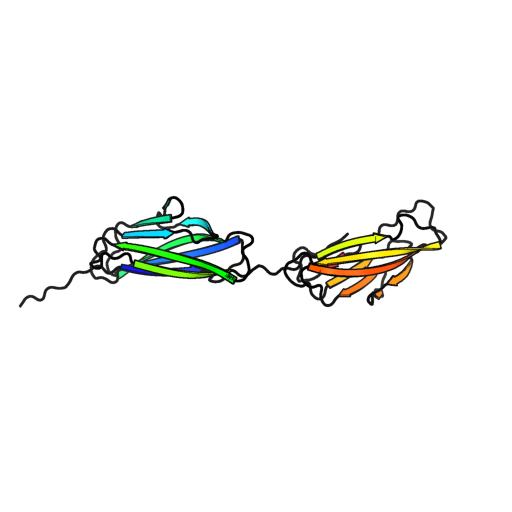2.096 8.257 -4.372 1.00 88.38 96 LEU A CA 1
ATOM 694 C C . LEU A 1 96 ? 0.603 7.910 -4.393 1.00 88.38 96 LEU A C 1
ATOM 696 O O . LEU A 1 96 ? 0.158 6.906 -3.836 1.00 88.38 96 LEU A O 1
ATOM 700 N N . ALA A 1 97 ? -0.175 8.772 -5.045 1.00 85.81 97 ALA A N 1
ATOM 701 C CA . ALA A 1 97 ? -1.613 8.594 -5.171 1.00 85.81 97 ALA A CA 1
ATOM 702 C C . ALA A 1 97 ? -1.966 7.418 -6.098 1.00 85.81 97 ALA A C 1
ATOM 704 O O . ALA A 1 97 ? -1.218 7.061 -7.009 1.00 85.81 97 ALA A O 1
ATOM 705 N N . ASP A 1 98 ? -3.156 6.859 -5.884 1.00 87.50 98 ASP A N 1
ATOM 706 C CA . ASP A 1 98 ? -3.725 5.814 -6.736 1.00 87.50 98 ASP A CA 1
ATOM 707 C C . ASP A 1 98 ? -3.870 6.315 -8.182 1.00 87.50 98 ASP A C 1
ATOM 709 O O . ASP A 1 98 ? -4.406 7.402 -8.417 1.00 87.50 98 ASP A O 1
ATOM 713 N N . GLY A 1 99 ? -3.401 5.530 -9.153 1.00 87.38 99 GLY A N 1
ATOM 714 C CA . GLY A 1 99 ? -3.475 5.865 -10.576 1.00 87.38 99 GLY A CA 1
ATOM 715 C C . GLY A 1 99 ? -2.340 6.748 -11.104 1.00 87.38 99 GLY A C 1
ATOM 716 O O . GLY A 1 99 ? -2.372 7.115 -12.280 1.00 87.38 99 GLY A O 1
ATOM 717 N N . VAL A 1 100 ? -1.329 7.078 -10.290 1.00 92.94 100 VAL A N 1
ATOM 718 C CA . VAL A 1 100 ? -0.075 7.660 -10.800 1.00 92.94 100 VAL A CA 1
ATOM 719 C C . VAL A 1 100 ? 0.574 6.682 -11.787 1.00 92.94 100 VAL A C 1
ATOM 721 O O . VAL A 1 100 ? 0.568 5.470 -11.577 1.00 92.94 100 VAL A O 1
ATOM 724 N N . VAL A 1 101 ? 1.136 7.204 -12.879 1.00 95.88 101 VAL A N 1
ATOM 725 C CA . VAL A 1 101 ? 1.840 6.406 -13.891 1.00 95.88 101 VAL A CA 1
ATOM 726 C C . VAL A 1 101 ? 3.292 6.852 -13.951 1.00 95.88 101 VAL A C 1
ATOM 728 O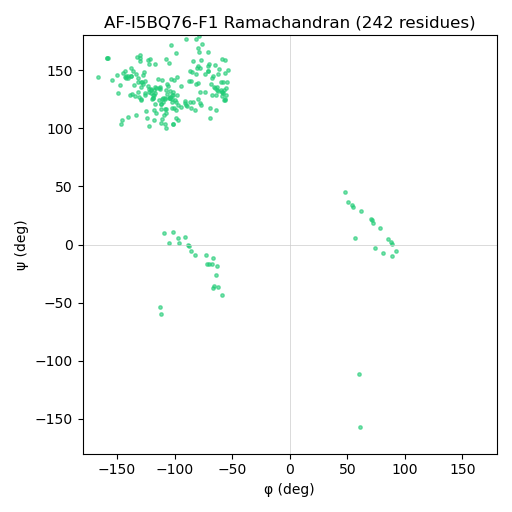 O . VAL A 1 101 ? 3.585 7.980 -14.348 1.00 95.88 101 VAL A O 1
ATOM 731 N N . ILE A 1 102 ? 4.200 5.947 -13.596 1.00 97.06 102 ILE A N 1
ATOM 732 C CA . ILE A 1 102 ? 5.642 6.146 -13.727 1.00 97.06 102 ILE A CA 1
ATOM 733 C C . ILE A 1 102 ? 6.028 5.775 -15.160 1.00 97.06 102 ILE A C 1
ATOM 735 O O . ILE A 1 102 ? 5.766 4.663 -15.623 1.00 97.06 102 ILE A O 1
ATOM 739 N N . VAL A 1 103 ? 6.631 6.718 -15.884 1.00 97.69 103 VAL A N 1
ATOM 740 C CA . VAL A 1 103 ? 7.054 6.528 -17.278 1.00 97.69 103 VAL A CA 1
ATOM 741 C C . VAL A 1 103 ? 8.573 6.529 -17.340 1.00 97.69 103 VAL A C 1
ATOM 743 O O . VAL A 1 103 ? 9.207 7.519 -16.977 1.00 97.69 103 VAL A O 1
ATOM 746 N N . ALA A 1 104 ? 9.149 5.438 -17.836 1.00 97.75 104 ALA A N 1
ATOM 747 C CA . ALA A 1 104 ? 10.570 5.345 -18.135 1.00 97.75 104 ALA A CA 1
ATOM 748 C C . ALA A 1 104 ? 10.777 5.391 -19.647 1.00 97.75 104 ALA A C 1
ATOM 750 O O . ALA A 1 104 ? 10.054 4.731 -20.393 1.00 97.75 104 ALA A O 1
ATOM 751 N N . GLN A 1 105 ? 11.770 6.156 -20.096 1.00 97.56 105 GLN A N 1
ATOM 752 C CA . GLN A 1 105 ? 12.122 6.255 -21.508 1.00 97.56 105 GLN A CA 1
ATOM 753 C C . GLN A 1 105 ? 13.634 6.131 -21.679 1.00 97.56 105 GLN A C 1
ATOM 755 O O . GLN A 1 105 ? 14.383 7.030 -21.301 1.00 97.56 105 GLN A O 1
ATOM 760 N N . ALA A 1 106 ? 14.073 5.032 -22.285 1.00 96.81 106 ALA A N 1
ATOM 761 C CA . ALA A 1 106 ? 15.462 4.830 -22.666 1.00 96.81 106 ALA A CA 1
ATOM 762 C C . ALA A 1 106 ? 15.749 5.538 -23.983 1.00 96.81 106 ALA A C 1
ATOM 764 O O . ALA A 1 106 ? 14.890 5.595 -24.869 1.00 96.81 106 ALA A O 1
ATOM 765 N N . ARG A 1 107 ? 16.976 6.029 -24.132 1.00 95.19 107 ARG A N 1
ATOM 766 C CA . ARG A 1 107 ? 17.485 6.574 -25.384 1.00 95.19 107 ARG A CA 1
ATOM 767 C C . ARG A 1 107 ? 18.867 6.026 -25.684 1.00 95.19 107 ARG A C 1
ATOM 769 O O . ARG A 1 107 ? 19.643 5.817 -24.760 1.00 95.19 107 ARG A O 1
ATOM 776 N N . GLY A 1 108 ? 19.203 5.843 -26.956 1.00 94.06 108 GLY A N 1
ATOM 777 C CA . GLY A 1 108 ? 20.544 5.395 -27.316 1.00 94.06 108 GLY A CA 1
ATOM 778 C C . GLY A 1 108 ? 20.954 5.707 -28.745 1.00 94.06 108 GLY A C 1
ATOM 779 O O . GLY A 1 108 ? 20.116 5.979 -29.606 1.00 94.06 108 GLY A O 1
ATOM 780 N N . THR A 1 109 ? 22.261 5.681 -28.974 1.00 93.00 109 THR A N 1
ATOM 781 C CA . THR A 1 109 ? 22.906 5.897 -30.272 1.00 93.00 109 THR A CA 1
ATOM 782 C C . THR A 1 109 ? 24.044 4.897 -30.460 1.00 93.00 109 THR A C 1
ATOM 784 O O . THR A 1 109 ? 24.648 4.453 -29.486 1.00 93.00 109 THR A O 1
ATOM 787 N N . ALA A 1 110 ? 24.348 4.548 -31.711 1.00 91.75 110 ALA A N 1
ATOM 788 C CA . ALA A 1 110 ? 25.474 3.690 -32.081 1.00 91.75 110 ALA A CA 1
ATOM 789 C C . ALA A 1 110 ? 26.301 4.347 -33.189 1.00 91.75 110 ALA A C 1
ATOM 791 O O . ALA A 1 110 ? 25.738 4.839 -34.167 1.00 91.75 110 ALA A O 1
ATOM 792 N N . ALA A 1 111 ? 27.630 4.315 -33.065 1.00 88.62 111 ALA A N 1
ATOM 793 C CA . ALA A 1 111 ? 28.544 4.967 -34.006 1.00 88.62 111 ALA A CA 1
ATOM 794 C C . ALA A 1 111 ? 28.451 4.414 -35.442 1.00 88.62 111 ALA A C 1
ATOM 796 O O . ALA A 1 111 ? 28.572 5.172 -36.403 1.00 88.62 111 ALA A O 1
ATOM 797 N N . ALA A 1 112 ? 28.233 3.103 -35.593 1.00 86.31 112 ALA A N 1
ATOM 798 C CA . ALA A 1 112 ? 28.136 2.433 -36.891 1.00 86.31 112 ALA A CA 1
ATOM 799 C C . ALA A 1 112 ? 26.689 2.217 -37.381 1.00 86.31 112 ALA A C 1
ATOM 801 O O . ALA A 1 112 ? 26.488 1.555 -38.403 1.00 86.31 112 ALA A O 1
ATOM 802 N N . ASP A 1 113 ? 25.673 2.742 -36.680 1.00 83.25 113 ASP A N 1
ATOM 803 C CA . ASP A 1 113 ? 24.288 2.702 -37.163 1.00 83.25 113 ASP A CA 1
ATOM 804 C C . ASP A 1 113 ? 24.053 3.862 -38.148 1.00 83.25 113 ASP A C 1
ATOM 806 O O . ASP A 1 113 ? 24.100 5.030 -37.753 1.00 83.25 113 ASP A O 1
ATOM 810 N N . PRO A 1 114 ? 23.774 3.578 -39.434 1.00 74.19 114 PRO A N 1
ATOM 811 C CA . PRO A 1 114 ? 23.659 4.600 -40.468 1.00 74.19 114 PRO A CA 1
ATOM 812 C C . PRO A 1 114 ? 22.461 5.535 -40.283 1.00 74.19 114 PRO A C 1
ATOM 814 O O . PRO A 1 114 ? 22.382 6.540 -40.988 1.00 74.19 114 PRO A O 1
ATOM 817 N N . ARG A 1 115 ? 21.518 5.225 -39.380 1.00 79.75 115 ARG A N 1
ATOM 818 C CA . ARG A 1 115 ? 20.455 6.171 -39.026 1.00 79.75 115 ARG A CA 1
ATOM 819 C C . ARG A 1 115 ? 21.024 7.385 -38.309 1.00 79.75 115 ARG A C 1
ATOM 821 O O . ARG A 1 115 ? 20.520 8.478 -38.522 1.00 79.75 115 ARG A O 1
ATOM 828 N N . GLY A 1 116 ? 22.039 7.205 -37.458 1.00 68.25 116 GLY A N 1
ATOM 829 C CA . GLY A 1 116 ? 22.599 8.278 -36.627 1.00 68.25 116 GLY A CA 1
ATOM 830 C C . GLY A 1 116 ? 21.582 8.974 -35.707 1.00 68.25 116 GLY A C 1
ATOM 831 O O . GLY A 1 116 ? 21.914 9.967 -35.065 1.00 68.25 116 GLY A O 1
ATOM 832 N N . GLU A 1 117 ? 20.344 8.478 -35.651 1.00 72.50 117 GLU A N 1
ATOM 833 C CA . GLU A 1 117 ? 19.244 9.035 -34.876 1.00 72.50 117 GLU A CA 1
ATOM 834 C C . GLU A 1 117 ? 19.273 8.491 -33.448 1.00 72.50 117 GLU A C 1
ATOM 836 O O . GLU A 1 117 ? 19.669 7.350 -33.195 1.00 72.50 117 GLU A O 1
ATOM 841 N N . GLN A 1 118 ? 18.808 9.311 -32.507 1.00 80.81 118 GLN A N 1
ATOM 842 C CA . GLN A 1 118 ? 18.560 8.868 -31.144 1.00 80.81 118 GLN A CA 1
ATOM 843 C C . GLN A 1 118 ? 17.356 7.920 -31.145 1.00 80.81 118 GLN A C 1
ATOM 845 O O . GLN A 1 118 ? 16.215 8.345 -31.331 1.00 80.81 118 GLN A O 1
ATOM 850 N N . LEU A 1 119 ? 17.609 6.632 -30.928 1.00 88.12 119 LEU A N 1
ATOM 851 C CA . LEU A 1 119 ? 16.557 5.646 -30.712 1.00 88.12 119 LEU A CA 1
ATOM 852 C C . LEU A 1 119 ? 15.930 5.880 -29.346 1.00 88.12 119 LEU A C 1
ATOM 854 O O . LEU A 1 119 ? 16.616 6.309 -28.418 1.00 88.12 119 LEU A O 1
ATOM 858 N N . SER A 1 120 ? 14.642 5.573 -29.212 1.00 92.38 120 SER A N 1
ATOM 859 C CA . SER A 1 120 ? 13.977 5.602 -27.915 1.00 92.38 120 SER A CA 1
ATOM 860 C C . SER A 1 120 ? 12.965 4.478 -27.767 1.00 92.38 120 SER A C 1
ATOM 862 O O . SER A 1 120 ? 12.361 4.034 -28.743 1.00 92.38 120 SER A O 1
ATOM 864 N N . ASN A 1 121 ? 12.796 4.025 -26.532 1.00 96.31 121 ASN A N 1
ATOM 865 C CA . ASN A 1 121 ? 11.760 3.083 -26.145 1.00 96.31 121 ASN A CA 1
ATOM 866 C C . ASN A 1 121 ? 11.209 3.497 -24.779 1.00 96.31 121 ASN A C 1
ATOM 868 O O . ASN A 1 121 ? 11.963 3.996 -23.942 1.00 96.31 121 ASN A O 1
ATOM 872 N N . GLU A 1 122 ? 9.907 3.332 -24.571 1.00 97.06 122 GLU A N 1
ATOM 873 C CA . GLU A 1 122 ? 9.244 3.716 -23.329 1.00 97.06 122 GLU A CA 1
ATOM 874 C C . GLU A 1 122 ? 8.456 2.557 -22.729 1.00 97.06 122 GLU A C 1
ATOM 876 O O . GLU A 1 122 ? 7.882 1.735 -23.443 1.00 97.06 122 GLU A O 1
ATOM 881 N N . VAL A 1 123 ? 8.374 2.545 -21.404 1.00 98.12 123 VAL A N 1
ATOM 882 C CA . VAL A 1 123 ? 7.519 1.635 -20.648 1.00 98.12 123 VAL A CA 1
ATOM 883 C C . VAL A 1 123 ? 6.808 2.408 -19.543 1.00 98.12 123 VAL A C 1
ATOM 885 O O . VAL A 1 123 ? 7.313 3.409 -19.028 1.00 98.12 123 VAL A O 1
ATOM 888 N N . ARG A 1 124 ? 5.600 1.957 -19.204 1.00 98.00 124 ARG A N 1
ATOM 889 C CA . ARG A 1 124 ? 4.755 2.556 -18.171 1.00 98.00 124 ARG A CA 1
ATOM 890 C C . ARG A 1 124 ? 4.530 1.556 -17.048 1.00 98.00 124 ARG A C 1
ATOM 892 O O . ARG A 1 124 ? 4.211 0.400 -17.317 1.00 98.00 124 ARG A O 1
ATOM 899 N N . VAL A 1 125 ? 4.653 2.028 -15.817 1.00 96.94 125 VAL A N 1
ATOM 900 C CA . VAL A 1 125 ? 4.346 1.286 -14.594 1.00 96.94 125 VAL A CA 1
ATOM 901 C C . VAL A 1 125 ? 3.229 2.026 -13.869 1.00 96.94 125 VAL A C 1
ATOM 903 O O . VAL A 1 125 ? 3.308 3.238 -13.671 1.00 96.94 125 VAL A O 1
ATOM 906 N N . ASN A 1 126 ? 2.171 1.310 -13.500 1.00 95.38 126 ASN A N 1
ATOM 907 C CA . ASN A 1 126 ? 1.050 1.888 -12.765 1.00 95.38 126 ASN A CA 1
ATOM 908 C C . ASN A 1 126 ? 1.317 1.831 -11.263 1.00 95.38 126 ASN A C 1
ATOM 910 O O . ASN A 1 126 ? 1.818 0.830 -10.751 1.00 95.38 126 ASN A O 1
ATOM 914 N N . VAL A 1 127 ? 0.931 2.881 -10.552 1.00 92.69 127 VAL A N 1
ATOM 915 C CA . VAL A 1 127 ? 0.961 2.921 -9.095 1.00 92.69 127 VAL A CA 1
ATOM 916 C C . VAL A 1 127 ? -0.451 2.716 -8.572 1.00 92.69 127 VAL A C 1
ATOM 918 O O . VAL A 1 127 ? -1.363 3.484 -8.882 1.00 92.69 127 VAL A O 1
ATOM 921 N N . ASN A 1 128 ? -0.612 1.692 -7.745 1.00 87.94 128 ASN A N 1
ATOM 922 C CA . ASN A 1 128 ? -1.803 1.486 -6.946 1.00 87.94 128 ASN A CA 1
ATOM 923 C C . ASN A 1 128 ? -1.503 1.938 -5.522 1.00 87.94 128 ASN A C 1
ATOM 925 O O . ASN A 1 128 ? -0.500 1.535 -4.933 1.00 87.94 128 ASN A O 1
ATOM 929 N N . ALA A 1 129 ? -2.380 2.746 -4.936 1.00 77.00 129 ALA A N 1
ATOM 930 C CA . ALA A 1 129 ? -2.232 3.063 -3.522 1.00 77.00 129 ALA A CA 1
ATOM 931 C C . ALA A 1 129 ? -2.423 1.785 -2.694 1.00 77.00 129 ALA A C 1
ATOM 933 O O . ALA A 1 129 ? -3.378 1.032 -2.916 1.00 77.00 129 ALA A O 1
ATOM 934 N N . LEU A 1 130 ? -1.551 1.554 -1.708 1.00 75.69 130 LEU A N 1
ATOM 935 C CA . LEU A 1 130 ? -1.795 0.508 -0.723 1.00 75.69 130 LEU A CA 1
ATOM 936 C C . LEU A 1 130 ? -3.062 0.890 0.057 1.00 75.69 130 LEU A C 1
ATOM 938 O O . LEU A 1 130 ? -3.114 1.937 0.705 1.00 75.69 130 LEU A O 1
ATOM 942 N N . ARG A 1 131 ? -4.107 0.070 -0.066 1.00 78.25 131 ARG A N 1
ATOM 943 C CA . ARG A 1 131 ? -5.404 0.280 0.584 1.00 78.25 131 ARG A CA 1
ATOM 944 C C . ARG A 1 131 ? -5.443 -0.533 1.866 1.00 78.25 131 ARG A C 1
ATOM 946 O O . ARG A 1 131 ? -5.562 -1.751 1.807 1.00 78.25 131 ARG A O 1
ATOM 953 N N . VAL A 1 132 ? -5.359 0.150 3.000 1.00 86.62 132 VAL A N 1
ATOM 954 C CA . VAL A 1 132 ? -5.306 -0.475 4.324 1.00 86.62 132 VAL A CA 1
ATOM 955 C C . VAL A 1 132 ? -6.245 0.263 5.268 1.00 86.62 132 VAL A C 1
ATOM 957 O O . VAL A 1 132 ? -6.315 1.499 5.248 1.00 86.62 132 VAL A O 1
ATOM 960 N N . ALA A 1 133 ? -6.998 -0.479 6.077 1.00 94.00 133 ALA A N 1
ATOM 961 C CA . ALA A 1 133 ? -7.677 0.117 7.212 1.00 94.00 133 ALA A CA 1
ATOM 962 C C . ALA A 1 133 ? -6.681 0.300 8.362 1.00 94.00 133 ALA A C 1
ATOM 964 O O . ALA A 1 133 ? -5.687 -0.407 8.464 1.00 94.00 133 ALA A O 1
ATOM 965 N N . ASN A 1 134 ? -6.937 1.264 9.233 1.00 95.19 134 ASN A N 1
ATOM 966 C CA . ASN A 1 134 ? -6.133 1.453 10.434 1.00 95.19 134 ASN A CA 1
ATOM 967 C C . ASN A 1 134 ? -7.071 1.943 11.525 1.00 95.19 134 ASN A C 1
ATOM 969 O O . ASN A 1 134 ? -7.596 3.056 11.437 1.00 95.19 134 ASN A O 1
ATOM 973 N N . LEU A 1 135 ? -7.371 1.074 12.481 1.00 97.31 135 LEU A N 1
ATOM 974 C CA . LEU A 1 135 ? -8.319 1.363 13.537 1.00 97.31 135 LEU A CA 1
ATOM 975 C C . LEU A 1 135 ? -7.633 2.106 14.691 1.00 97.31 135 LEU A C 1
ATOM 977 O O . LEU A 1 135 ? -6.471 1.896 15.022 1.00 97.31 135 LEU A O 1
ATOM 981 N N . GLU A 1 136 ? -8.395 2.958 15.355 1.00 97.44 136 GLU A N 1
ATOM 982 C CA . GLU A 1 136 ? -8.064 3.546 16.646 1.00 97.44 136 GLU A CA 1
ATOM 983 C C . GLU A 1 136 ? -9.247 3.329 17.579 1.00 97.44 136 GLU A C 1
ATOM 985 O O . GLU A 1 136 ? -10.404 3.471 17.168 1.00 97.44 136 GLU A O 1
ATOM 990 N N . VAL A 1 137 ? -8.967 2.998 18.838 1.00 97.69 137 VAL A N 1
ATOM 991 C CA . VAL A 1 137 ? -9.995 2.813 19.864 1.00 97.69 137 VAL A CA 1
ATOM 992 C C . VAL A 1 137 ? -9.742 3.790 20.993 1.00 97.69 137 VAL A C 1
ATOM 994 O O . VAL A 1 137 ? -8.641 3.879 21.524 1.00 97.69 137 VAL A O 1
ATOM 997 N N . LEU A 1 138 ? -10.787 4.506 21.386 1.00 97.31 138 LEU A N 1
ATOM 998 C CA . LEU A 1 138 ? -10.772 5.358 22.562 1.00 97.31 138 LEU A CA 1
ATOM 999 C C . LEU A 1 138 ? -11.974 5.028 23.432 1.00 97.31 138 LEU A C 1
ATOM 1001 O O . LEU A 1 138 ? -13.117 5.118 22.985 1.00 97.31 138 LEU A O 1
ATOM 1005 N N . LYS A 1 139 ? -11.721 4.715 24.699 1.00 97.00 139 LYS A N 1
ATOM 1006 C CA . LYS A 1 139 ? -12.771 4.484 25.683 1.00 97.00 139 LYS A CA 1
ATOM 1007 C C . LYS A 1 139 ? -12.685 5.500 26.808 1.00 97.00 139 LYS A C 1
ATOM 1009 O O . LYS A 1 139 ? -11.639 5.684 27.423 1.00 97.00 139 LYS A O 1
ATOM 1014 N N . THR A 1 140 ? -13.808 6.142 27.105 1.00 96.81 140 THR A N 1
ATOM 1015 C CA . THR A 1 140 ? -13.894 7.181 28.133 1.00 96.81 140 THR A CA 1
ATOM 1016 C C . THR A 1 140 ? -15.079 6.936 29.065 1.00 96.81 140 THR A C 1
ATOM 1018 O O . THR A 1 140 ? -16.194 6.687 28.597 1.00 96.81 140 THR A O 1
ATOM 1021 N N . PRO A 1 141 ? -14.883 6.979 30.394 1.00 96.62 141 PRO A N 1
ATOM 1022 C CA . PRO A 1 141 ? -15.998 6.971 31.328 1.00 96.62 141 PRO A CA 1
ATOM 1023 C C . PRO A 1 141 ? -16.707 8.332 31.323 1.00 96.62 141 PRO A C 1
ATOM 1025 O O . PRO A 1 141 ? -16.067 9.375 31.194 1.00 96.62 141 PRO A O 1
ATOM 1028 N N . ALA A 1 142 ? -18.023 8.332 31.528 1.00 95.69 142 ALA A N 1
ATOM 1029 C CA . ALA A 1 142 ? -18.828 9.550 31.629 1.00 95.69 142 ALA A CA 1
ATOM 1030 C C . ALA A 1 142 ? -18.450 10.413 32.847 1.00 95.69 142 ALA A C 1
ATOM 1032 O O . ALA A 1 142 ? -18.624 11.629 32.827 1.00 95.69 142 ALA A O 1
ATOM 1033 N N . ALA A 1 143 ? -17.913 9.788 33.898 1.00 91.69 143 ALA A N 1
ATOM 1034 C CA . ALA A 1 143 ? -17.394 10.461 35.077 1.00 91.69 143 ALA A CA 1
ATOM 1035 C C . ALA A 1 143 ? -16.111 9.770 35.569 1.00 91.69 143 ALA A C 1
ATOM 1037 O O . ALA A 1 143 ? -16.016 8.543 35.524 1.00 91.69 143 ALA A O 1
ATOM 1038 N N . PRO A 1 144 ? -15.127 10.519 36.099 1.00 90.06 144 PRO A N 1
ATOM 1039 C CA . PRO A 1 144 ? -13.888 9.942 36.626 1.00 90.06 144 PRO A CA 1
ATOM 1040 C C . PRO A 1 144 ? -14.084 9.199 37.959 1.00 90.06 144 PRO A C 1
ATOM 1042 O O . PRO A 1 144 ? -13.143 8.592 38.470 1.00 90.06 144 PRO A O 1
ATOM 1045 N N . ARG A 1 145 ? -15.272 9.304 38.569 1.00 91.19 145 ARG A N 1
ATOM 1046 C CA . ARG A 1 145 ? -15.652 8.690 39.846 1.00 91.19 145 ARG A CA 1
ATOM 1047 C C . ARG A 1 145 ? -17.122 8.280 39.788 1.00 91.19 145 ARG A C 1
ATOM 1049 O O . ARG A 1 145 ? -17.914 8.969 39.155 1.00 91.19 145 ARG A O 1
ATOM 1056 N N . VAL A 1 146 ? -17.460 7.198 40.480 1.00 93.94 146 VAL A N 1
ATOM 1057 C CA . VAL A 1 146 ? -18.813 6.636 40.607 1.00 93.94 146 VAL A CA 1
ATOM 1058 C C . VAL A 1 146 ? -18.986 6.121 42.037 1.00 93.94 146 VAL A C 1
ATOM 1060 O O . VAL A 1 146 ? -18.002 5.678 42.642 1.00 93.94 146 VAL A O 1
ATOM 1063 N N . LEU A 1 147 ? -20.184 6.232 42.615 1.00 94.56 147 LEU A N 1
ATOM 1064 C CA . LEU A 1 147 ? -20.450 5.699 43.952 1.00 94.56 147 LEU A CA 1
ATOM 1065 C C . LEU A 1 147 ? -20.716 4.190 43.895 1.00 94.56 147 LEU A C 1
ATOM 1067 O O . LEU A 1 147 ? -21.203 3.654 42.901 1.00 94.56 147 LEU A O 1
ATOM 1071 N N . ALA A 1 148 ? -20.414 3.489 44.987 1.00 95.62 148 ALA A N 1
ATOM 1072 C CA . ALA A 1 148 ? -20.833 2.100 45.127 1.00 95.62 148 ALA A CA 1
ATOM 1073 C C . ALA A 1 148 ? -22.370 2.026 45.112 1.00 95.62 148 ALA A C 1
ATOM 1075 O O . ALA A 1 148 ? -23.035 2.782 45.820 1.00 95.62 148 ALA A O 1
ATOM 1076 N N . GLY A 1 149 ? -22.926 1.114 44.318 1.00 95.81 149 GLY A N 1
ATOM 1077 C CA . GLY A 1 149 ? -24.365 0.989 44.083 1.00 95.81 149 GLY A CA 1
ATOM 1078 C C . GLY A 1 149 ? -24.882 1.765 42.867 1.00 95.81 149 GLY A C 1
ATOM 1079 O O . GLY A 1 149 ? -26.056 1.618 42.541 1.00 95.81 149 GLY A O 1
ATOM 1080 N N . GLU A 1 150 ? -24.043 2.563 42.199 1.00 96.81 150 GLU A N 1
ATOM 1081 C CA . GLU A 1 150 ? -24.397 3.294 40.974 1.00 96.81 150 GLU A CA 1
ATOM 1082 C C . GLU A 1 150 ? -23.824 2.635 39.713 1.00 96.81 150 GLU A C 1
ATOM 1084 O O . GLU A 1 150 ? -22.994 1.728 39.778 1.00 96.81 150 GLU A O 1
ATOM 1089 N N . SER A 1 151 ? -24.245 3.131 38.550 1.00 97.00 151 SER A N 1
ATOM 1090 C CA . SER A 1 151 ? -23.764 2.680 37.246 1.00 97.00 151 SER A CA 1
ATOM 1091 C C . SER A 1 151 ? -22.721 3.634 36.668 1.00 97.00 151 SER A C 1
ATOM 1093 O O . SER A 1 151 ? -22.855 4.857 36.739 1.00 97.00 151 SER A O 1
ATOM 1095 N N . ILE A 1 152 ? -21.701 3.084 36.017 1.00 96.44 152 ILE A N 1
ATOM 1096 C CA . ILE A 1 152 ? -20.745 3.821 35.194 1.00 96.44 152 ILE A CA 1
ATOM 1097 C C . ILE A 1 152 ? -21.055 3.587 33.715 1.00 96.44 152 ILE A C 1
ATOM 1099 O O . ILE A 1 152 ? -21.162 2.455 33.248 1.00 96.44 152 ILE A O 1
ATOM 1103 N N . THR A 1 153 ? -21.202 4.677 32.964 1.00 97.81 153 THR A N 1
ATOM 1104 C CA . THR A 1 153 ? -21.348 4.626 31.505 1.00 97.81 153 THR A CA 1
ATOM 1105 C C . THR A 1 153 ? -20.002 4.896 30.853 1.00 97.81 153 THR A C 1
ATOM 1107 O O . THR A 1 153 ? -19.364 5.906 31.142 1.00 97.81 153 THR A O 1
ATOM 1110 N N . TYR A 1 154 ? -19.592 4.023 29.943 1.00 97.88 154 TYR A N 1
ATOM 1111 C CA . TYR A 1 154 ? -18.434 4.196 29.080 1.00 97.88 154 TYR A CA 1
ATOM 1112 C C . TYR A 1 154 ? -18.878 4.502 27.653 1.00 97.88 154 TYR A C 1
ATOM 1114 O O . TYR A 1 154 ? -19.793 3.866 27.133 1.00 97.88 154 TYR A O 1
ATOM 1122 N N . THR A 1 155 ? -18.192 5.445 27.013 1.00 98.25 155 THR A N 1
ATOM 1123 C CA . THR A 1 155 ? -18.277 5.697 25.571 1.00 98.25 155 THR A CA 1
ATOM 1124 C C . THR A 1 155 ? -17.051 5.085 24.908 1.00 98.25 155 THR A C 1
ATOM 1126 O O . THR A 1 155 ? -15.933 5.394 25.311 1.00 98.25 155 THR A O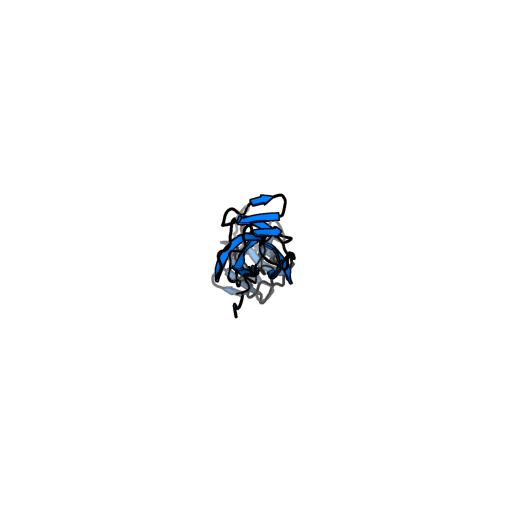 1
ATOM 1129 N N . ILE A 1 156 ? -17.249 4.227 23.911 1.00 98.56 156 ILE A N 1
ATOM 1130 C CA . ILE A 1 156 ? -16.183 3.614 23.110 1.00 98.56 156 ILE A CA 1
ATOM 1131 C C . ILE A 1 156 ? -16.298 4.185 21.700 1.00 98.56 156 ILE A C 1
ATOM 1133 O O . ILE A 1 156 ? -17.343 4.053 21.065 1.00 98.56 156 ILE A O 1
ATOM 1137 N N . ARG A 1 157 ? -15.245 4.830 21.209 1.00 98.19 157 ARG A N 1
ATOM 1138 C CA . ARG A 1 157 ? -15.141 5.314 19.832 1.00 98.19 157 ARG A CA 1
ATOM 1139 C C . ARG A 1 157 ? -14.138 4.458 19.089 1.00 98.19 157 ARG A C 1
ATOM 1141 O O . ARG A 1 157 ? -13.013 4.305 19.556 1.00 98.19 157 ARG A O 1
ATOM 1148 N N . VAL A 1 158 ? -14.558 3.911 17.956 1.00 98.19 158 VAL A N 1
ATOM 1149 C CA . VAL A 1 158 ? -13.701 3.157 17.042 1.00 98.19 158 VAL A CA 1
ATOM 1150 C C . VAL A 1 158 ? -13.635 3.925 15.737 1.00 98.19 158 VAL A C 1
ATOM 1152 O O . VAL A 1 158 ? -14.647 4.064 15.049 1.00 98.19 158 VAL A O 1
ATOM 1155 N N . ARG A 1 159 ? -12.461 4.450 15.411 1.00 98.00 159 ARG A N 1
ATOM 1156 C CA . ARG A 1 159 ? -12.231 5.265 14.220 1.00 98.00 159 ARG A CA 1
ATOM 1157 C C . ARG A 1 159 ? -11.359 4.505 13.239 1.00 98.00 159 ARG A C 1
ATOM 1159 O O . ARG A 1 159 ? -10.421 3.847 13.656 1.00 98.00 159 ARG A O 1
ATOM 1166 N N . ASN A 1 160 ? -11.642 4.620 11.949 1.00 97.44 160 ASN A N 1
ATOM 1167 C CA . ASN A 1 160 ? -10.749 4.144 10.903 1.00 97.44 160 ASN A CA 1
ATOM 1168 C C . ASN A 1 160 ? -9.984 5.335 10.316 1.00 97.44 160 ASN A C 1
ATOM 1170 O O . ASN A 1 160 ? -10.542 6.125 9.557 1.00 97.44 160 ASN A O 1
ATOM 1174 N N . ILE A 1 161 ? -8.716 5.480 10.689 1.00 94.94 161 ILE A N 1
ATOM 1175 C CA . ILE A 1 161 ? -7.801 6.507 10.170 1.00 94.94 161 ILE A CA 1
ATOM 1176 C C . ILE A 1 161 ? -7.061 6.055 8.900 1.00 94.94 161 ILE A C 1
ATOM 1178 O O . ILE A 1 161 ? -6.281 6.825 8.343 1.00 94.94 161 ILE A O 1
ATOM 1182 N N . GLY A 1 162 ? -7.306 4.826 8.436 1.00 90.88 162 GLY A N 1
ATOM 1183 C CA . GLY A 1 162 ? -6.777 4.290 7.185 1.00 90.88 162 GLY A CA 1
ATOM 1184 C C . GLY A 1 162 ? -7.491 4.822 5.939 1.00 90.88 162 GLY A C 1
ATOM 1185 O O . GLY A 1 162 ? -8.516 5.507 6.008 1.00 90.88 162 GLY A O 1
ATOM 1186 N N . ASN A 1 163 ? -6.945 4.481 4.771 1.00 86.56 163 ASN A N 1
ATOM 1187 C CA . ASN A 1 163 ? -7.453 4.894 3.457 1.00 86.56 163 ASN A CA 1
ATOM 1188 C C . ASN A 1 163 ? -8.360 3.836 2.791 1.00 86.56 163 ASN A C 1
ATOM 1190 O O . ASN A 1 163 ? -8.855 4.050 1.680 1.00 86.56 163 ASN A O 1
ATOM 1194 N N . ALA A 1 164 ? -8.600 2.709 3.465 1.00 91.75 164 ALA A N 1
ATOM 1195 C CA . ALA A 1 164 ? -9.555 1.679 3.071 1.00 91.75 164 ALA A CA 1
ATOM 1196 C C . ALA A 1 164 ? -10.594 1.447 4.170 1.00 91.75 164 ALA A C 1
ATOM 1198 O O . ALA A 1 164 ? -10.341 1.725 5.337 1.00 91.75 164 ALA A O 1
ATOM 1199 N N . ALA A 1 165 ? -11.774 0.947 3.802 1.00 95.56 165 ALA A N 1
ATOM 1200 C CA . ALA A 1 165 ? -12.804 0.589 4.774 1.00 95.56 165 ALA A CA 1
ATOM 1201 C C . ALA A 1 165 ? -12.377 -0.631 5.607 1.00 95.56 165 ALA A C 1
ATOM 1203 O O . ALA A 1 165 ? -11.878 -1.600 5.041 1.00 95.56 165 ALA A O 1
ATOM 1204 N N . ALA A 1 166 ? -12.627 -0.592 6.918 1.00 97.38 166 ALA A N 1
ATOM 1205 C CA . ALA A 1 166 ? -12.474 -1.730 7.815 1.00 97.38 166 ALA A CA 1
ATOM 1206 C C . ALA A 1 166 ? -13.784 -2.517 7.849 1.00 97.38 166 ALA A C 1
ATOM 1208 O O . ALA A 1 166 ? -14.809 -1.965 8.255 1.00 97.38 166 ALA A O 1
ATOM 1209 N N . ARG A 1 167 ? -13.783 -3.784 7.443 1.00 97.62 167 ARG A N 1
ATOM 1210 C CA . ARG A 1 167 ? -14.983 -4.632 7.440 1.00 97.62 167 ARG A CA 1
ATOM 1211 C C . ARG A 1 167 ? -14.961 -5.632 8.572 1.00 97.62 167 ARG A C 1
ATOM 1213 O O . ARG A 1 167 ? -13.901 -6.005 9.076 1.00 97.62 167 ARG A O 1
ATOM 1220 N N . ASN A 1 168 ? -16.159 -6.079 8.944 1.00 97.12 168 ASN A N 1
ATOM 1221 C CA . ASN A 1 168 ? -16.377 -7.073 9.991 1.00 97.12 168 ASN A CA 1
ATOM 1222 C C . ASN A 1 168 ? -15.583 -6.734 11.262 1.00 97.12 168 ASN A C 1
ATOM 1224 O O . ASN A 1 168 ? -14.892 -7.584 11.822 1.00 97.12 168 ASN A O 1
ATOM 1228 N N . VAL A 1 169 ? -15.635 -5.464 11.671 1.00 98.00 169 VAL A N 1
ATOM 1229 C CA . VAL A 1 169 ? -14.900 -4.973 12.833 1.00 98.00 169 VAL A CA 1
ATOM 1230 C C . VAL A 1 169 ? -15.532 -5.583 14.078 1.00 98.00 169 VAL A C 1
ATOM 1232 O O . VAL A 1 169 ? -16.703 -5.335 14.385 1.00 98.00 169 VAL A O 1
ATOM 1235 N N . LEU A 1 170 ? -14.748 -6.378 14.794 1.00 98.12 170 LEU A N 1
ATOM 1236 C CA . LEU A 1 170 ? -15.123 -6.954 16.073 1.00 98.12 170 LEU A CA 1
ATOM 1237 C C . LEU A 1 170 ? -14.602 -6.044 17.180 1.00 98.12 170 LEU A C 1
ATOM 1239 O O . LEU A 1 170 ? -13.393 -5.864 17.315 1.00 98.12 170 LEU A O 1
ATOM 1243 N N . VAL A 1 171 ? -15.510 -5.497 17.982 1.00 98.38 171 VAL A N 1
ATOM 1244 C CA . VAL A 1 171 ? -15.164 -4.766 19.204 1.00 98.38 171 VAL A CA 1
ATOM 1245 C C . VAL A 1 171 ? -15.518 -5.636 20.397 1.00 98.38 171 VAL A C 1
ATOM 1247 O O . VAL A 1 171 ? -16.639 -6.135 20.480 1.00 98.38 171 VAL A O 1
ATOM 1250 N N . THR A 1 172 ? -14.590 -5.813 21.327 1.00 98.19 172 THR A N 1
ATOM 1251 C CA . THR A 1 172 ? -14.792 -6.589 22.554 1.00 98.19 172 THR A CA 1
ATOM 1252 C C . THR A 1 172 ? -14.407 -5.789 23.779 1.00 98.19 172 THR A C 1
ATOM 1254 O O . THR A 1 172 ? -13.441 -5.031 23.748 1.00 98.19 172 THR A O 1
ATOM 1257 N N . ASP A 1 173 ? -15.128 -6.004 24.870 1.00 98.31 173 ASP A N 1
ATOM 1258 C CA . ASP A 1 173 ? -14.872 -5.354 26.144 1.00 98.31 173 ASP A CA 1
ATOM 1259 C C . ASP A 1 173 ? -15.080 -6.337 27.295 1.00 98.31 173 ASP A C 1
ATOM 1261 O O . ASP A 1 173 ? -16.204 -6.774 27.561 1.00 98.31 173 ASP A O 1
ATOM 1265 N N . ALA A 1 174 ? -13.984 -6.733 27.939 1.00 97.94 174 ALA A N 1
ATOM 1266 C CA . ALA A 1 174 ? -14.035 -7.619 29.092 1.00 97.94 174 ALA A CA 1
ATOM 1267 C C . ALA A 1 174 ? -14.414 -6.812 30.338 1.00 97.94 174 ALA A C 1
ATOM 1269 O O . ALA A 1 174 ? -13.745 -5.832 30.689 1.00 97.94 174 ALA A O 1
ATOM 1270 N N . LEU A 1 175 ? -15.472 -7.241 31.027 1.00 96.75 175 LEU A N 1
ATOM 1271 C CA . LEU A 1 175 ? -15.925 -6.561 32.231 1.00 96.75 175 LEU A CA 1
ATOM 1272 C C . LEU A 1 175 ? -14.847 -6.637 33.318 1.00 96.75 175 LEU A C 1
ATOM 1274 O O . LEU A 1 175 ? -14.336 -7.723 33.609 1.00 96.75 175 LEU A O 1
ATOM 1278 N N . PRO A 1 176 ? -14.524 -5.514 33.979 1.00 95.75 176 PRO A N 1
ATOM 1279 C CA . PRO A 1 176 ? -13.618 -5.530 35.114 1.00 95.75 176 PRO A CA 1
ATOM 1280 C C . PRO A 1 176 ? -14.206 -6.367 36.251 1.00 95.75 176 PRO A C 1
ATOM 1282 O O . PRO A 1 176 ? -15.421 -6.378 36.476 1.00 95.75 176 PRO A O 1
ATOM 1285 N N . ALA A 1 177 ? -13.336 -7.030 37.011 1.00 92.81 177 ALA A N 1
ATOM 1286 C CA . ALA A 1 177 ? -13.756 -7.796 38.176 1.00 92.81 177 ALA A CA 1
ATOM 1287 C C . ALA A 1 177 ? -14.559 -6.918 39.152 1.00 92.81 177 ALA A C 1
ATOM 1289 O O . ALA A 1 177 ? -14.172 -5.790 39.457 1.00 92.81 177 ALA A O 1
ATOM 1290 N N . GLY A 1 178 ? -15.676 -7.453 39.647 1.00 91.31 178 GLY A N 1
ATOM 1291 C CA . GLY A 1 178 ? -16.552 -6.732 40.569 1.00 91.31 178 GLY A CA 1
ATOM 1292 C C . GLY A 1 178 ? -17.467 -5.702 39.907 1.00 91.31 178 GLY A C 1
ATOM 1293 O O . GLY A 1 178 ? -18.036 -4.893 40.622 1.00 91.31 178 GLY A O 1
ATOM 1294 N N . THR A 1 179 ? -17.638 -5.723 38.584 1.00 96.44 179 THR A N 1
ATOM 1295 C CA . THR A 1 179 ? -18.682 -4.953 37.884 1.00 96.44 179 THR A CA 1
ATOM 1296 C C . THR A 1 179 ? -19.793 -5.871 37.375 1.00 96.44 179 THR A C 1
ATOM 1298 O O . THR A 1 179 ? -19.598 -7.082 37.241 1.00 96.44 179 THR A O 1
ATOM 1301 N N . VAL A 1 180 ? -20.970 -5.309 37.104 1.00 97.12 180 VAL A N 1
ATOM 1302 C CA . VAL A 1 180 ? -22.134 -6.037 36.581 1.00 97.12 180 VAL A CA 1
ATOM 1303 C C . VAL A 1 180 ? -22.537 -5.442 35.238 1.00 97.12 180 VAL A C 1
ATOM 1305 O O . VAL A 1 180 ? -22.629 -4.227 35.110 1.00 97.12 180 VAL A O 1
ATOM 1308 N N . PHE A 1 181 ? -22.782 -6.275 34.229 1.00 98.25 181 PHE A N 1
ATOM 1309 C CA . PHE A 1 181 ? -23.308 -5.796 32.950 1.00 98.25 181 PHE A CA 1
ATOM 1310 C C . PHE A 1 181 ? -24.740 -5.283 33.125 1.00 98.25 181 PHE A C 1
ATOM 1312 O O . PHE A 1 181 ? -25.585 -6.015 33.640 1.00 98.25 181 PHE A O 1
ATOM 1319 N N . GLU A 1 182 ? -25.025 -4.069 32.654 1.00 98.06 182 GLU A N 1
ATOM 1320 C CA . GLU A 1 182 ? -26.389 -3.527 32.646 1.00 98.06 182 GLU A CA 1
ATOM 1321 C C . GLU A 1 182 ? -26.928 -3.365 31.229 1.00 98.06 182 GLU A C 1
ATOM 1323 O O . GLU A 1 182 ? -28.005 -3.871 30.914 1.00 98.06 182 GLU A O 1
ATOM 1328 N N . SER A 1 183 ? -26.197 -2.667 30.357 1.00 98.31 183 SER A N 1
ATOM 1329 C CA . SER A 1 183 ? -26.617 -2.492 28.967 1.00 98.31 183 SER A CA 1
ATOM 1330 C C . SER A 1 183 ? -25.462 -2.141 28.035 1.00 98.31 183 SER A C 1
ATOM 1332 O O . SER A 1 183 ? -24.412 -1.654 28.454 1.00 98.31 183 SER A O 1
ATOM 1334 N N . ALA A 1 184 ? -25.684 -2.368 26.744 1.00 98.19 184 ALA A N 1
ATOM 1335 C CA . ALA A 1 184 ? -24.818 -1.922 25.665 1.00 98.19 184 ALA A CA 1
ATOM 1336 C C . ALA A 1 184 ? -25.669 -1.385 24.508 1.00 98.19 184 ALA A C 1
ATOM 1338 O O . ALA A 1 184 ? -26.756 -1.903 24.239 1.00 98.19 184 ALA A O 1
ATOM 1339 N N . SER A 1 185 ? -25.187 -0.354 23.812 1.00 98.12 185 SER A N 1
ATOM 1340 C CA . SER A 1 185 ? -25.829 0.121 22.579 1.00 98.12 185 SER A CA 1
ATOM 1341 C C . SER A 1 185 ? -25.432 -0.723 21.366 1.00 98.12 185 SER A C 1
ATOM 1343 O O . SER A 1 185 ? -24.632 -1.650 21.478 1.00 98.12 185 SER A O 1
ATOM 1345 N N . MET A 1 186 ? -26.006 -0.414 20.196 1.00 95.88 186 MET A N 1
ATOM 1346 C CA . MET A 1 186 ? -25.607 -0.983 18.897 1.00 95.88 186 MET A CA 1
ATOM 1347 C C . MET A 1 186 ? -25.609 -2.521 18.845 1.00 95.88 186 MET A C 1
ATOM 1349 O O . MET A 1 186 ? -24.800 -3.128 18.151 1.00 95.88 186 MET A O 1
ATOM 1353 N N . GLY A 1 187 ? -26.517 -3.157 19.591 1.00 94.50 187 GLY A N 1
ATOM 1354 C CA . GLY A 1 187 ? -26.649 -4.615 19.605 1.00 94.50 187 GLY A CA 1
ATOM 1355 C C . GLY A 1 187 ? -25.502 -5.347 20.303 1.00 94.50 187 GLY A C 1
ATOM 1356 O O . GLY A 1 187 ? -25.295 -6.523 20.020 1.00 94.50 187 GLY A O 1
ATOM 1357 N N . GLY A 1 188 ? -24.762 -4.678 21.195 1.00 97.19 188 GLY A N 1
ATOM 1358 C CA . GLY A 1 188 ? -23.712 -5.315 21.988 1.00 97.19 188 GLY A CA 1
ATOM 1359 C C . GLY A 1 188 ? -24.247 -6.498 22.792 1.00 97.19 188 GLY A C 1
ATOM 1360 O O . GLY A 1 188 ? -25.197 -6.358 23.564 1.00 97.19 188 GLY A O 1
ATOM 1361 N N . THR A 1 189 ? -23.636 -7.666 22.619 1.00 97.88 189 THR A N 1
ATOM 1362 C CA . THR A 1 189 ? -24.050 -8.903 23.290 1.00 97.88 189 THR A CA 1
ATOM 1363 C C . THR A 1 189 ? -23.098 -9.234 24.425 1.00 97.88 189 THR A C 1
ATOM 1365 O O . THR A 1 189 ? -21.895 -9.349 24.195 1.00 97.88 189 THR A O 1
ATOM 1368 N N . PHE A 1 190 ? -23.629 -9.426 25.631 1.00 98.12 190 PHE A N 1
ATOM 1369 C CA . PHE A 1 190 ? -22.858 -9.882 26.784 1.00 98.12 190 PHE A CA 1
ATOM 1370 C C . PHE A 1 190 ? -22.884 -11.408 26.887 1.00 98.12 190 PHE A C 1
ATOM 1372 O O . PHE A 1 190 ? -23.952 -12.013 26.985 1.00 98.12 190 PHE A O 1
ATOM 1379 N N . ALA A 1 191 ? -21.708 -12.028 26.903 1.00 97.69 191 ALA A N 1
ATOM 1380 C CA . ALA A 1 191 ? -21.549 -13.457 27.127 1.00 97.69 191 ALA A CA 1
ATOM 1381 C C . ALA A 1 191 ? -20.230 -13.732 27.856 1.00 97.69 191 ALA A C 1
ATOM 1383 O O . ALA A 1 191 ? -19.197 -13.153 27.533 1.00 97.69 191 ALA A O 1
ATOM 1384 N N . ALA A 1 192 ? -20.269 -14.631 28.843 1.00 95.25 192 ALA A N 1
ATOM 1385 C CA . ALA A 1 192 ? -19.083 -15.110 29.558 1.00 95.25 192 ALA A CA 1
ATOM 1386 C C . ALA A 1 192 ? -18.146 -13.999 30.099 1.00 95.25 192 ALA A C 1
ATOM 1388 O O . ALA A 1 192 ? -16.931 -14.165 30.106 1.00 95.25 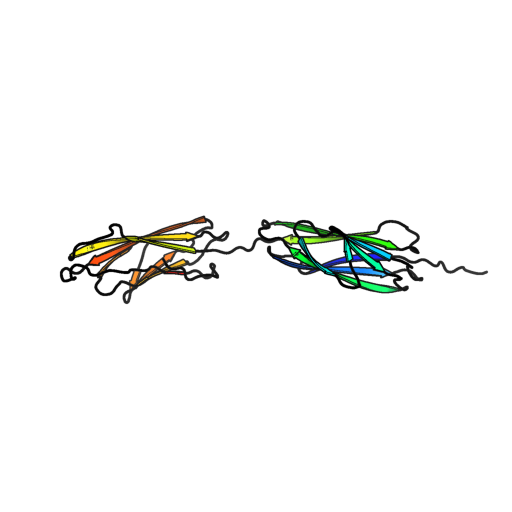192 ALA A O 1
ATOM 1389 N N . GLY A 1 193 ? -18.702 -12.873 30.568 1.00 95.94 193 GLY A N 1
ATOM 1390 C CA . GLY A 1 193 ? -17.912 -11.771 31.136 1.00 95.94 193 GLY A CA 1
ATOM 1391 C C . GLY A 1 193 ? -17.415 -10.734 30.123 1.00 95.94 193 GLY A C 1
ATOM 1392 O O . GLY A 1 193 ? -16.777 -9.768 30.528 1.00 95.94 193 GLY A O 1
ATOM 1393 N N . THR A 1 194 ? -17.754 -10.875 28.842 1.00 98.06 194 THR A N 1
ATOM 1394 C CA . THR A 1 194 ? -17.316 -9.969 27.773 1.00 98.06 194 THR A CA 1
ATOM 1395 C C . THR A 1 194 ? -18.513 -9.459 26.982 1.00 98.06 194 THR A C 1
ATOM 1397 O O . THR A 1 194 ? -19.428 -10.217 26.658 1.00 98.06 194 THR A O 1
ATOM 1400 N N . VAL A 1 195 ? -18.514 -8.169 26.651 1.00 98.50 195 VAL A N 1
ATOM 1401 C CA . VAL A 1 195 ? -19.447 -7.583 25.680 1.00 98.50 195 VAL A CA 1
ATOM 1402 C C . VAL A 1 195 ? -18.781 -7.563 24.314 1.00 98.50 195 VAL A C 1
ATOM 1404 O O . VAL A 1 195 ? -17.598 -7.255 24.207 1.00 98.50 195 VAL A O 1
ATOM 1407 N N . SER A 1 196 ? -19.515 -7.931 23.269 1.00 98.25 196 SER A N 1
ATOM 1408 C CA . SER A 1 196 ? -19.017 -7.935 21.891 1.00 98.25 196 SER A CA 1
ATOM 1409 C C . SER A 1 196 ? -19.964 -7.195 20.953 1.00 98.25 196 SER A C 1
ATOM 1411 O O . SER A 1 196 ? -21.181 -7.353 21.048 1.00 98.25 196 SER A O 1
ATOM 1413 N N . TRP A 1 197 ? -19.398 -6.429 20.022 1.00 98.50 197 TRP A N 1
ATOM 1414 C CA . TRP A 1 197 ? -20.097 -5.760 18.928 1.00 98.50 197 TRP A CA 1
ATOM 1415 C C . TRP A 1 197 ? -19.501 -6.200 17.596 1.00 98.50 197 TRP A C 1
ATOM 1417 O O . TRP A 1 197 ? -18.282 -6.235 17.441 1.00 98.50 197 TRP A O 1
ATOM 1427 N N . ASN A 1 198 ? -20.368 -6.478 16.626 1.00 97.69 198 ASN A N 1
ATOM 1428 C CA . ASN A 1 198 ? -19.970 -6.721 15.244 1.00 97.69 198 ASN A CA 1
ATOM 1429 C C . ASN A 1 198 ? -20.421 -5.534 14.398 1.00 97.69 198 ASN A C 1
ATOM 1431 O O . ASN A 1 198 ? -21.619 -5.321 14.202 1.00 97.69 198 ASN A O 1
ATOM 1435 N N . ILE A 1 199 ? -19.462 -4.758 13.910 1.00 97.88 199 ILE A N 1
ATOM 1436 C CA . ILE A 1 199 ? -19.705 -3.607 13.048 1.00 97.88 199 ILE A CA 1
ATOM 1437 C C . ILE A 1 199 ? -19.372 -4.041 11.623 1.00 97.88 199 ILE A C 1
ATOM 1439 O O . ILE A 1 199 ? -18.238 -4.405 11.323 1.00 97.88 199 ILE A O 1
ATOM 1443 N N . ALA A 1 200 ? -20.375 -4.031 10.745 1.00 97.81 200 ALA A N 1
ATOM 1444 C CA . ALA A 1 200 ? -20.227 -4.550 9.386 1.00 97.81 200 ALA A CA 1
ATOM 1445 C C . ALA A 1 200 ? -19.124 -3.823 8.604 1.00 97.81 200 ALA A C 1
ATOM 1447 O O . ALA A 1 200 ? -18.314 -4.465 7.937 1.00 97.81 200 ALA A O 1
ATOM 1448 N N . GLU A 1 201 ? -19.078 -2.496 8.716 1.00 97.81 201 GLU A N 1
ATOM 1449 C CA . GLU A 1 201 ? -18.064 -1.676 8.069 1.00 97.81 201 GLU A CA 1
ATOM 1450 C C . GLU A 1 201 ? -17.861 -0.355 8.823 1.00 97.81 201 GLU A C 1
ATOM 1452 O O . GLU A 1 201 ? -18.822 0.266 9.280 1.00 97.81 201 GLU A O 1
ATOM 1457 N N . ILE A 1 202 ? -16.608 0.089 8.908 1.00 98.06 202 ILE A N 1
ATOM 1458 C CA . ILE A 1 202 ? -16.224 1.466 9.217 1.00 98.06 202 ILE A CA 1
ATOM 1459 C C . ILE A 1 202 ? -15.466 1.992 7.995 1.00 98.06 202 ILE A C 1
ATOM 1461 O O . ILE A 1 202 ? -14.329 1.591 7.730 1.00 98.06 202 ILE A O 1
ATOM 1465 N N . ALA A 1 203 ? -16.107 2.875 7.225 1.00 97.38 203 ALA A N 1
ATOM 1466 C CA . ALA A 1 203 ? -15.514 3.478 6.032 1.00 97.38 203 ALA A CA 1
ATOM 1467 C C . ALA A 1 203 ? -14.187 4.196 6.350 1.00 97.38 203 ALA A C 1
ATOM 1469 O O . ALA A 1 203 ? -13.941 4.576 7.494 1.00 97.38 203 ALA A O 1
ATOM 1470 N N . ALA A 1 204 ? -13.341 4.408 5.337 1.00 94.12 204 ALA A N 1
ATOM 1471 C CA . ALA A 1 204 ? -12.115 5.194 5.486 1.00 94.12 204 ALA A CA 1
ATOM 1472 C C . ALA A 1 204 ? -12.432 6.597 6.044 1.00 94.12 204 ALA A C 1
ATOM 1474 O O . ALA A 1 204 ? -13.327 7.280 5.543 1.00 94.12 204 ALA A O 1
ATOM 1475 N N . GLY A 1 205 ? -11.736 7.008 7.105 1.00 92.81 205 GLY A N 1
ATOM 1476 C CA . GLY A 1 205 ? -12.004 8.249 7.841 1.00 92.81 205 GLY A CA 1
ATOM 1477 C C . GLY A 1 205 ? -13.255 8.231 8.735 1.00 92.81 205 GLY A C 1
ATOM 1478 O O . GLY A 1 205 ? -13.513 9.221 9.423 1.00 92.81 205 GLY A O 1
ATOM 1479 N N . GLY A 1 206 ? -14.033 7.145 8.732 1.00 97.94 206 GLY A N 1
ATOM 1480 C CA . GLY A 1 206 ? -15.270 6.989 9.496 1.00 97.94 206 GLY A CA 1
ATOM 1481 C C . GLY A 1 206 ? -15.052 6.644 10.972 1.00 97.94 206 GLY A C 1
ATOM 1482 O O . GLY A 1 206 ? -13.951 6.295 11.399 1.00 97.94 206 GLY A O 1
ATOM 1483 N N . GLU A 1 207 ? -16.129 6.717 11.756 1.00 98.12 207 GLU A N 1
ATOM 1484 C CA . GLU A 1 207 ? -16.139 6.399 13.189 1.00 98.12 207 GLU A CA 1
ATOM 1485 C C . GLU A 1 207 ? -17.442 5.686 13.580 1.00 98.12 207 GLU A C 1
ATOM 1487 O O . GLU A 1 207 ? -18.522 6.027 13.094 1.00 98.12 207 GLU A O 1
ATOM 1492 N N . ALA A 1 208 ? -17.343 4.725 14.497 1.00 97.94 208 ALA A N 1
ATOM 1493 C CA . ALA A 1 208 ? -18.465 4.144 15.219 1.00 97.94 208 ALA A CA 1
ATOM 1494 C C . ALA A 1 208 ? -18.382 4.508 16.708 1.00 97.94 208 ALA A C 1
ATOM 1496 O O . ALA A 1 208 ? -17.323 4.399 17.326 1.00 97.94 208 ALA A O 1
ATOM 1497 N N . THR A 1 209 ? -19.510 4.914 17.298 1.00 98.06 209 THR A N 1
ATOM 1498 C CA . THR A 1 209 ? -19.618 5.210 18.735 1.00 98.06 209 THR A CA 1
ATOM 1499 C C . THR A 1 209 ? -20.533 4.194 19.413 1.00 98.06 209 THR A C 1
ATOM 1501 O O . THR A 1 209 ? -21.693 4.039 19.033 1.00 98.06 209 THR A O 1
ATOM 1504 N N . LEU A 1 210 ? -20.014 3.527 20.440 1.00 98.19 210 LEU A N 1
ATOM 1505 C CA . LEU A 1 210 ? -20.697 2.527 21.254 1.00 98.19 210 LEU A CA 1
ATOM 1506 C C . LEU A 1 210 ? -20.794 3.023 22.700 1.00 98.19 210 LEU A C 1
ATOM 1508 O O . LEU A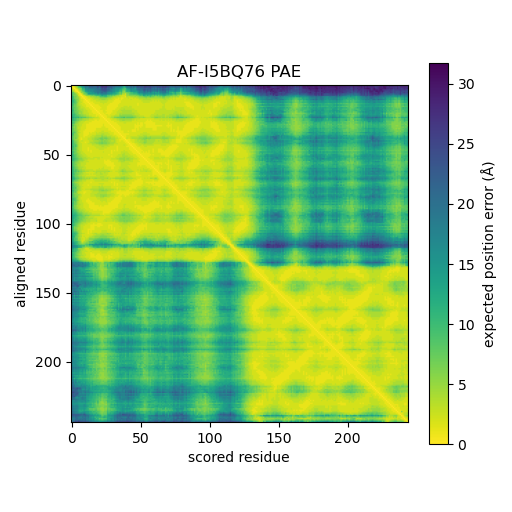 1 210 ? -19.968 3.814 23.161 1.00 98.19 210 LEU A O 1
ATOM 1512 N N . THR A 1 211 ? -21.779 2.523 23.439 1.00 98.12 211 THR A N 1
ATOM 1513 C CA . THR A 1 211 ? -21.902 2.759 24.880 1.00 98.12 211 THR A CA 1
ATOM 1514 C C . THR A 1 211 ? -21.999 1.438 25.627 1.00 98.12 211 THR A C 1
ATOM 1516 O O . THR A 1 211 ? -22.649 0.499 25.164 1.00 98.12 211 THR A O 1
ATOM 1519 N N . LEU A 1 212 ? -21.346 1.382 26.787 1.00 98.44 212 LEU A N 1
ATOM 1520 C CA . LEU A 1 212 ? -21.381 0.264 27.726 1.00 98.44 212 LEU A CA 1
ATOM 1521 C C . LEU A 1 212 ? -21.715 0.799 29.116 1.00 98.44 212 LEU A C 1
ATOM 1523 O O . LEU A 1 212 ? -21.008 1.668 29.621 1.00 98.44 212 LEU A O 1
ATOM 1527 N N . VAL A 1 213 ? -22.764 0.271 29.737 1.00 98.19 213 VAL A N 1
ATOM 1528 C CA . VAL A 1 213 ? -23.167 0.626 31.100 1.00 98.19 213 VAL A CA 1
ATOM 1529 C C . VAL A 1 213 ? -22.894 -0.555 32.019 1.00 98.19 213 VAL A C 1
ATOM 1531 O O . VAL A 1 213 ? -23.388 -1.662 31.779 1.00 98.19 213 VAL A O 1
ATOM 1534 N N . LEU A 1 214 ? -22.097 -0.306 33.057 1.00 97.88 214 LEU A N 1
ATOM 1535 C CA . LEU A 1 214 ? -21.749 -1.280 34.083 1.00 97.88 214 LEU A CA 1
ATOM 1536 C C . LEU A 1 214 ? -22.247 -0.812 35.450 1.00 97.88 214 LEU A C 1
ATOM 1538 O O . LEU A 1 214 ? -21.988 0.323 35.841 1.00 97.88 214 LEU A O 1
ATOM 1542 N N . GLY A 1 215 ? -22.893 -1.696 36.198 1.00 97.38 215 GLY A N 1
ATOM 1543 C CA . GLY A 1 215 ? -23.271 -1.481 37.589 1.00 97.38 215 GLY A CA 1
ATOM 1544 C C . GLY A 1 215 ? -22.101 -1.740 38.536 1.00 97.38 215 GLY A C 1
ATOM 1545 O O . GLY A 1 215 ? -21.357 -2.716 38.375 1.00 97.38 215 GLY A O 1
ATOM 1546 N N . ILE A 1 216 ? -21.947 -0.881 39.544 1.00 96.88 216 ILE A N 1
ATOM 1547 C CA . ILE A 1 216 ? -20.967 -1.027 40.621 1.00 96.88 216 ILE A CA 1
ATOM 1548 C C . ILE A 1 216 ? -21.679 -1.588 41.857 1.00 96.88 216 ILE A C 1
ATOM 1550 O O . ILE A 1 216 ? -22.555 -0.922 42.407 1.00 96.88 216 ILE A O 1
ATOM 1554 N N . PRO A 1 217 ? -21.324 -2.786 42.353 1.00 96.44 217 PRO A N 1
ATOM 1555 C CA . PRO A 1 217 ? -21.932 -3.362 43.547 1.00 96.44 217 PRO A CA 1
ATOM 1556 C C . PRO A 1 217 ? -21.854 -2.429 44.762 1.00 96.44 217 PRO A C 1
ATOM 1558 O O . PRO A 1 217 ? -20.823 -1.801 45.013 1.00 96.44 217 PRO A O 1
ATOM 1561 N N . ALA A 1 218 ? -22.924 -2.375 45.560 1.00 95.81 218 ALA A N 1
ATOM 1562 C CA . ALA A 1 218 ? -23.029 -1.491 46.729 1.00 95.81 218 ALA A CA 1
ATOM 1563 C C . ALA A 1 218 ? -21.997 -1.786 47.837 1.00 95.81 218 ALA A C 1
ATOM 1565 O O . ALA A 1 218 ? -21.729 -0.936 48.681 1.00 95.81 218 ALA A O 1
ATOM 1566 N N . ASN A 1 219 ? -21.400 -2.980 47.831 1.00 94.44 219 ASN A N 1
ATOM 1567 C CA . ASN A 1 219 ? -20.336 -3.389 48.749 1.00 94.44 219 ASN A CA 1
ATOM 1568 C C . ASN A 1 219 ? -18.916 -3.099 48.219 1.00 94.44 219 ASN A C 1
ATOM 1570 O O . ASN A 1 219 ? -17.944 -3.529 48.842 1.00 94.44 219 ASN A O 1
ATOM 1574 N N . THR A 1 220 ? -18.777 -2.407 47.084 1.00 95.31 220 THR A N 1
ATOM 1575 C CA . THR A 1 220 ? -17.468 -2.012 46.543 1.00 95.31 220 THR A CA 1
ATOM 1576 C C . THR A 1 220 ? -16.778 -1.042 47.501 1.00 95.31 220 THR A C 1
ATOM 1578 O O . THR A 1 220 ? -17.362 -0.042 47.918 1.00 95.31 220 THR A O 1
ATOM 1581 N N . ALA A 1 221 ? -15.527 -1.331 47.863 1.00 94.56 221 ALA A N 1
ATOM 1582 C CA . ALA A 1 221 ? -14.775 -0.507 48.800 1.00 94.56 221 ALA A CA 1
ATOM 1583 C C . ALA A 1 221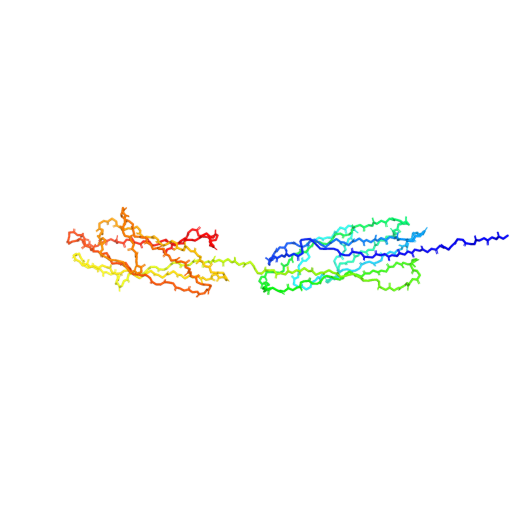 ? -14.454 0.878 48.211 1.00 94.56 221 ALA A C 1
ATOM 1585 O O . ALA A 1 221 ? -14.119 1.023 47.033 1.00 94.56 221 ALA A O 1
ATOM 1586 N N . ALA A 1 222 ? -14.496 1.911 49.054 1.00 91.69 222 ALA A N 1
ATOM 1587 C CA . ALA A 1 222 ? -14.079 3.247 48.647 1.00 91.69 222 ALA A CA 1
ATOM 1588 C C . ALA A 1 222 ? -12.605 3.239 48.199 1.00 91.69 222 ALA A C 1
ATOM 1590 O O . ALA A 1 222 ? -11.739 2.693 48.881 1.00 91.69 222 ALA A O 1
ATOM 1591 N N . GLY A 1 223 ? -12.323 3.855 47.048 1.00 91.44 223 GLY A N 1
ATOM 1592 C CA . GLY A 1 223 ? -10.977 3.917 46.469 1.00 91.44 223 GLY A CA 1
ATOM 1593 C C . GLY A 1 223 ? -10.607 2.756 45.538 1.00 91.44 223 GLY A C 1
ATOM 1594 O O . GLY A 1 223 ? -9.501 2.763 45.002 1.00 91.44 223 GLY A O 1
ATOM 1595 N N . THR A 1 224 ? -11.499 1.785 45.296 1.00 93.12 224 THR A N 1
ATOM 1596 C CA . THR A 1 224 ? -11.291 0.774 44.245 1.00 93.12 224 THR A CA 1
ATOM 1597 C C . THR A 1 224 ? -11.142 1.439 42.871 1.00 93.12 224 THR A C 1
ATOM 1599 O O . THR A 1 224 ? -11.949 2.282 42.484 1.00 93.12 224 THR A O 1
ATOM 1602 N N . VAL A 1 225 ? -10.106 1.049 42.125 1.00 92.88 225 VAL A N 1
ATOM 1603 C CA . VAL A 1 225 ? -9.850 1.535 40.763 1.00 92.88 225 VAL A CA 1
ATOM 1604 C C . VAL A 1 225 ? -10.397 0.528 39.760 1.00 92.88 225 VAL A C 1
ATOM 1606 O O . VAL A 1 225 ? -9.952 -0.617 39.723 1.00 92.88 225 VAL A O 1
ATOM 1609 N N . ILE A 1 226 ? -11.327 0.971 38.917 1.00 91.62 226 ILE A N 1
ATOM 1610 C CA . ILE A 1 226 ? -11.922 0.160 37.853 1.00 91.62 226 ILE A CA 1
ATOM 1611 C C . ILE A 1 226 ? -11.210 0.495 36.544 1.00 91.62 226 ILE A C 1
ATOM 1613 O O . ILE A 1 226 ? -11.369 1.589 36.001 1.00 91.62 226 ILE A O 1
ATOM 1617 N N . ARG A 1 227 ? -10.398 -0.442 36.047 1.00 92.69 227 ARG A N 1
ATOM 1618 C CA . ARG A 1 227 ? -9.760 -0.352 34.728 1.00 92.69 227 ARG A CA 1
ATOM 1619 C C . ARG A 1 227 ? -10.553 -1.183 33.743 1.00 92.69 227 ARG A C 1
ATOM 1621 O O . ARG A 1 227 ? -10.748 -2.369 33.978 1.00 92.69 227 ARG A O 1
ATOM 1628 N N . ASN A 1 228 ? -10.992 -0.558 32.663 1.00 94.50 228 ASN A N 1
ATOM 1629 C CA . ASN A 1 228 ? -11.801 -1.205 31.649 1.00 94.50 228 ASN A CA 1
ATOM 1630 C C . ASN A 1 228 ? -11.261 -0.830 30.271 1.00 94.50 228 ASN A C 1
ATOM 1632 O O . ASN A 1 228 ? -11.060 0.355 30.002 1.00 94.50 228 ASN A O 1
ATOM 1636 N N . VAL A 1 229 ? -10.994 -1.843 29.453 1.00 95.69 229 VAL A N 1
ATOM 1637 C CA . VAL A 1 229 ? -10.323 -1.723 28.158 1.00 95.69 229 VAL A CA 1
ATOM 1638 C C . VAL A 1 229 ? -11.212 -2.370 27.104 1.00 95.69 229 VAL A C 1
ATOM 1640 O O . VAL A 1 229 ? -11.671 -3.500 27.285 1.00 95.69 229 VAL A O 1
ATOM 1643 N N . ALA A 1 230 ? -11.442 -1.635 26.024 1.00 97.00 230 ALA A N 1
ATOM 1644 C CA . ALA A 1 230 ? -12.048 -2.122 24.801 1.00 97.00 230 ALA A CA 1
ATOM 1645 C C . ALA A 1 230 ? -10.948 -2.444 23.788 1.00 97.00 230 ALA A C 1
ATOM 1647 O O . ALA A 1 230 ? -9.953 -1.729 23.678 1.00 97.00 230 ALA A O 1
ATOM 1648 N N . VAL A 1 231 ? -11.173 -3.498 23.015 1.00 97.81 231 VAL A N 1
ATOM 1649 C CA . VAL A 1 231 ? -10.298 -3.937 21.930 1.00 97.81 231 VAL A CA 1
ATOM 1650 C C . VAL A 1 231 ? -11.109 -3.955 20.642 1.00 97.81 231 VAL A C 1
ATOM 1652 O O . VAL A 1 231 ? -12.205 -4.512 20.635 1.00 97.81 231 VAL A O 1
ATOM 1655 N N . ALA A 1 232 ? -10.597 -3.375 19.558 1.00 97.75 232 ALA A N 1
ATOM 1656 C CA . ALA A 1 232 ? -11.172 -3.499 18.221 1.00 97.75 232 ALA A CA 1
ATOM 1657 C C . ALA A 1 232 ? -10.220 -4.245 17.289 1.00 97.75 232 ALA A C 1
ATOM 1659 O O . ALA A 1 232 ? -9.004 -4.062 17.342 1.00 97.75 232 ALA A O 1
ATOM 1660 N N . ASN A 1 233 ? -10.780 -5.078 16.420 1.00 96.88 233 ASN A N 1
ATOM 1661 C CA . ASN A 1 233 ? -10.013 -5.868 15.472 1.00 96.88 233 ASN A CA 1
ATOM 1662 C C . ASN A 1 233 ? -10.740 -5.998 14.130 1.00 96.88 233 ASN A C 1
ATOM 1664 O O . ASN A 1 233 ? -11.962 -6.150 14.091 1.00 96.88 233 ASN A O 1
ATOM 1668 N N . SER A 1 234 ? -9.982 -5.996 13.038 1.00 96.56 234 SER A N 1
ATOM 1669 C CA . SER A 1 234 ? -10.449 -6.305 11.685 1.00 96.56 234 SER A CA 1
ATOM 1670 C C . SER A 1 234 ? -9.296 -6.912 10.893 1.00 96.56 234 SER A C 1
ATOM 1672 O O . SER A 1 234 ? -8.15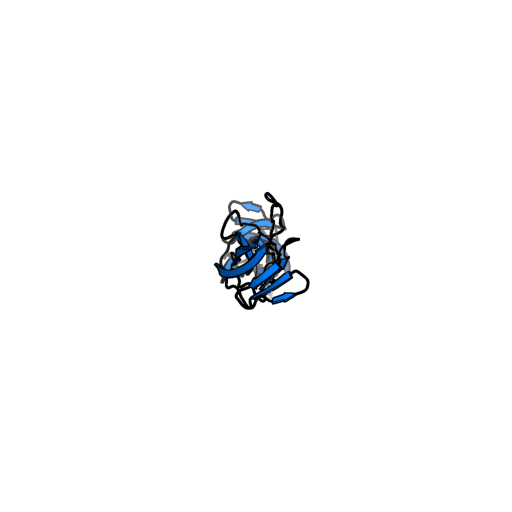3 -6.517 11.081 1.00 96.56 234 SER A O 1
ATOM 1674 N N . ALA A 1 235 ? -9.591 -7.845 9.987 1.00 94.00 235 ALA A N 1
ATOM 1675 C CA . ALA A 1 235 ? -8.579 -8.392 9.081 1.00 94.00 235 ALA A CA 1
ATOM 1676 C C . ALA A 1 235 ? -8.061 -7.357 8.061 1.00 94.00 235 ALA A C 1
ATOM 1678 O O . ALA A 1 235 ? -7.014 -7.577 7.459 1.00 94.00 235 ALA A O 1
ATOM 1679 N N . ASP A 1 236 ? -8.785 -6.247 7.873 1.00 93.00 236 ASP A N 1
ATOM 1680 C CA . ASP A 1 236 ? -8.385 -5.144 6.991 1.00 93.00 236 ASP A CA 1
ATOM 1681 C C . ASP A 1 236 ? -7.386 -4.175 7.663 1.00 93.00 236 ASP A C 1
ATOM 1683 O O . ASP A 1 236 ? -6.845 -3.298 6.986 1.00 93.00 236 ASP A O 1
ATOM 1687 N N . ASP A 1 237 ? -7.152 -4.318 8.976 1.00 92.88 237 ASP A N 1
ATOM 1688 C CA . ASP A 1 237 ? -6.138 -3.589 9.748 1.00 92.88 237 ASP A CA 1
ATOM 1689 C C . ASP A 1 237 ? -4.974 -4.540 10.099 1.00 92.88 237 ASP A C 1
ATOM 1691 O O . ASP A 1 237 ? -5.093 -5.342 11.030 1.00 92.88 237 ASP A O 1
ATOM 1695 N N . PRO A 1 238 ? -3.850 -4.490 9.361 1.00 87.75 238 PRO A N 1
ATOM 1696 C CA . PRO A 1 238 ? -2.725 -5.406 9.540 1.00 87.75 238 PRO A CA 1
ATOM 1697 C C . PRO A 1 238 ? -1.961 -5.164 10.845 1.00 87.75 238 PRO A C 1
ATOM 1699 O O . PRO A 1 238 ? -1.230 -6.049 11.286 1.00 87.75 238 PRO A O 1
ATOM 1702 N N . ASP A 1 239 ? -2.149 -3.997 11.463 1.00 88.06 239 ASP A N 1
ATOM 1703 C CA . ASP A 1 239 ? -1.509 -3.604 12.716 1.00 88.06 239 ASP A CA 1
ATOM 1704 C C . ASP A 1 239 ? -2.465 -3.762 13.917 1.00 88.06 239 ASP A C 1
ATOM 1706 O O . ASP A 1 239 ? -2.194 -3.232 15.001 1.00 88.06 239 ASP A O 1
ATOM 1710 N N . GLY A 1 240 ? -3.619 -4.409 13.722 1.00 81.62 240 GLY A N 1
ATOM 1711 C CA . GLY A 1 240 ? -4.568 -4.762 14.775 1.00 81.62 240 GLY A CA 1
ATOM 1712 C C . GLY A 1 240 ? -4.142 -6.007 15.575 1.00 81.62 240 GLY A C 1
ATOM 1713 O O . GLY A 1 240 ? -3.276 -6.770 15.140 1.00 81.62 240 GLY A O 1
ATOM 1714 N N . PRO A 1 241 ? -4.751 -6.267 16.748 1.00 89.12 241 PRO A N 1
ATOM 1715 C CA . PRO A 1 241 ? -5.865 -5.535 17.349 1.00 89.12 241 PRO A CA 1
ATOM 1716 C C . PRO A 1 241 ? -5.442 -4.211 18.009 1.00 89.12 241 PRO A C 1
ATOM 1718 O O . PRO A 1 241 ? -4.285 -4.018 18.375 1.00 89.12 241 PRO A O 1
ATOM 1721 N N . LYS A 1 242 ? -6.404 -3.304 18.188 1.00 91.25 242 LYS A N 1
ATOM 1722 C CA . LYS A 1 242 ? -6.215 -1.970 18.773 1.00 91.25 242 LYS A CA 1
ATOM 1723 C C . LYS A 1 242 ? -6.919 -1.878 20.117 1.00 91.25 242 LYS A C 1
ATOM 1725 O O . LYS A 1 242 ? -8.081 -2.263 20.225 1.00 91.25 242 LYS A O 1
ATOM 1730 N N . GLU A 1 243 ? -6.235 -1.336 21.113 1.00 91.44 243 GLU A N 1
ATOM 1731 C CA . GLU A 1 243 ? -6.745 -1.140 22.471 1.00 91.44 243 GLU A CA 1
ATOM 1732 C C . GLU A 1 243 ? -6.655 0.331 22.887 1.00 91.44 243 GLU A C 1
ATOM 1734 O O . GLU A 1 243 ? -5.902 1.105 22.292 1.00 91.44 243 GLU A O 1
ATOM 1739 N N . ASN A 1 244 ? -7.462 0.716 23.877 1.00 84.06 244 ASN A N 1
ATOM 1740 C CA . ASN A 1 244 ? -7.520 2.083 24.405 1.00 84.06 244 ASN A CA 1
ATOM 1741 C C . ASN A 1 244 ? -6.706 2.298 25.687 1.00 84.06 244 ASN A C 1
ATOM 1743 O O . ASN A 1 244 ? -6.455 1.314 26.415 1.00 84.06 244 ASN A O 1
#

Nearest PDB structures (foldseek):
  8xen-assembly1_A  TM=4.987E-01  e=1.536E-11  Homo sapiens
  4g1m-assembly1_A  TM=4.975E-01  e=2.385E-10  Homo sapiens
  8xei-assembly1_A  TM=5.225E-01  e=6.151E-10  Homo sapiens
  9deq-assembly1_A  TM=5.056E-01  e=6.151E-10  Homo sapiens
  6naj-assembly1_A  TM=4.983E-01  e=1.842E-09  Homo sapiens

Radius of gyration: 32.3 Å; Cα contacts (8 Å, |Δi|>4): 660; chains: 1; bounding box: 59×29×111 Å

pLDDT: mean 93.51, std 7.56, range [46.16, 98.56]

Solvent-accessible surface area (backbone atoms only — not comparable to full-atom values): 12973 Å² total; per-residue (Å²): 139,83,82,82,81,87,81,39,18,36,79,44,65,47,48,44,60,43,60,52,62,40,40,51,56,37,69,35,39,35,41,35,38,47,29,18,78,19,79,34,48,21,40,46,29,45,35,40,35,48,63,33,73,67,51,41,87,72,50,52,44,90,76,37,41,77,55,94,61,32,35,35,31,80,42,73,59,42,48,48,69,37,72,47,80,39,41,40,34,30,29,34,39,73,85,51,57,65,74,42,70,40,54,39,51,42,35,34,42,37,75,44,21,85,78,75,54,79,44,69,29,64,40,72,28,41,30,44,46,80,71,37,18,34,71,46,38,47,68,44,63,81,55,101,69,74,59,57,59,39,70,48,46,33,42,37,38,43,32,20,78,20,80,22,55,27,43,61,29,39,36,40,32,53,62,40,90,80,55,38,89,72,50,48,45,90,76,36,44,78,55,99,63,29,37,38,33,81,41,68,65,35,44,49,70,29,72,49,81,42,41,43,33,33,35,30,46,66,83,54,62,90,87,72,82,89,70,75,50,47,37,40,35,30,89,41,19,85,83,52,69,28,61,84

Mean predicted aligned error: 7.98 Å

Foldseek 3Di:
DDDDDDFAWDWDKDWDKPPLEEAAFDKIKIKIKIFTQTQAKLAKKKKKKFAWPQKAWDDKPQPFDDDPRITMHIDGIAGHGHIDIIITMITGHPPDAAFDKTKIKMWMATPRHVVRDIDIDMGIHGYGYDFFWAKAKDKDWPDPDDAAQAKIKIKIKIWTQTNAKFAQKKKKKAFFPQKAWDDKPQPFDDDPRMTIHTDGIAGHRGMDMMMTMIHHHNPDDPPDDGDIKMWIDGPRHPPDTYID

Organism: NCBI:txid1189621